Protein 3G9R (pdb70)

Sequence (244 aa):
ELDKWASLWNWFNITNWLWYIKIEELKSKIKRIENEIKRIKKDKWASLWNWFNITNWLWYIKIEELKSKIKRIENEIKRIKKDKWASLWNWFNITNWLWYIKIEELKSKIKRIENEIKRIKKLDKWASLWNWFNITNWLWYIKIEELKSKIKRIENEIKRIKKDKWASLWNWFNITNWLWYIKIEELKSKIKRIENEIKRIKKLDKWASLWNWFNITNWLWYIKIEELKSKIKRIENEIKRIKK

GO terms:
  GO:0005634 nucleus (C, IDA)
  GO:0001228 DNA-binding transcription activator activity, RNA polymerase II-specific (F, IDA)
  GO:0003682 chromatin binding (F, IDA)
  GO:0003700 DNA-binding transcription factor activity (F, IDA)
  GO:0045899 positive regulation of RNA polymerase II transcription preinitiation complex assembly (P, IDA)
  GO:0043565 sequence-specific DNA binding (F, IDA)
  GO:0045899 positive regulation of RNA polymerase II transcription preinitiation complex assembly (P, IGI)
  GO:1903833 positive regulation of cellular response to amino acid starvation (P, IGI)
  GO:0060261 positive regulation of transcription initiation by RNA polymerase II (P, IGI)
  GO:0001228 DNA-binding transcription activator activity, RNA polymerase II-specific (F, IMP)
  GO:0003700 DNA-binding transcription factor activity (F, IMP)
  GO:0045899 positive regulation of RNA polymerase II transcription preinitiation complex assembly (P, IMP)
  GO:0045944 positive regulation of transcription by RNA polymerase II (P, IMP)
  GO:0010688 negative regulation of ribosomal protein gene transcription by RNA polymerase II (P, IMP)
  GO:0043565 sequence-specific DNA binding (F, HDA)
  GO:1903833 positive regulation of cellular response to amino acid starvation (P, IMP)
  GO:1990139 protein localization to nuclear periphery (P, IMP)
  GO:0031669 cellular response to nutrient levels (P, IMP)
  GO:0060261 positive regulation of transcription initiation by RNA polymerase II (P, IMP)
  GO:0000122 negative regulation of transcription by RNA polymerase II (P, IMP)

Radius of gyration: 21.86 Å; Cα contacts (8 Å, |Δi|>4): 51; chains: 6; bounding box: 45×46×61 Å

Solvent-accessible surface area: 17053 Å² total; per-residue (Å²): 126,127,97,62,60,48,65,4,83,83,56,6,58,59,22,37,140,43,40,109,66,65,18,59,81,5,78,65,74,1,131,149,6,34,88,30,25,132,123,90,109,208,151,138,37,42,73,12,11,50,104,0,19,55,14,45,86,95,26,59,72,54,2,38,86,0,60,44,60,2,97,157,8,23,68,33,22,123,135,99,116,226,150,61,20,59,64,4,112,80,130,7,55,89,19,26,151,92,74,99,70,131,2,57,75,7,42,52,50,1,116,149,8,43,82,37,28,142,123,101,121,203,218,94,109,80,27,47,1,92,86,122,2,63,105,21,41,160,108,36,89,84,59,4,57,100,5,91,57,66,2,130,143,9,39,72,36,20,130,128,86,111,226,146,142,63,44,29,1,67,81,29,12,69,52,23,37,154,34,47,100,68,21,2,55,67,5,80,50,59,3,138,146,7,33,74,32,20,132,120,82,114,212,235,71,108,59,10,60,7,25,67,70,20,47,106,24,47,104,88,27,59,79,93,4,46,106,9,58,66,44,2,113,138,6,32,76,29,16,123,128,86,111,216

Structure (mmCIF, N/CA/C/O backbone):
data_3G9R
#
_entry.id   3G9R
#
_cell.length_a   42.527
_cell.length_b   48.157
_cell.length_c   81.782
_cell.angle_alpha   90.00
_cell.angle_beta   95.38
_cell.angle_gamma   90.00
#
_symmetry.space_group_name_H-M   'P 1 21 1'
#
loop_
_entity.id
_entity.type
_entity.pdbx_description
1 polymer 'Fusion complex of HIV-1 Envelope glycoprotein and Saccharomyces cerevisiae General control protein GCN4'
2 non-polymer 'PHOSPHATE ION'
3 non-polymer (4S)-2-METHYL-2,4-PENTANEDIOL
4 water water
#
loop_
_atom_site.group_PDB
_atom_site.id
_atom_site.type_symbol
_atom_site.label_atom_id
_atom_site.label_alt_id
_atom_site.label_comp_id
_atom_site.label_asym_id
_atom_site.label_entity_id
_atom_site.label_seq_id
_atom_site.pdbx_PDB_ins_code
_atom_site.Cartn_x
_atom_site.Cartn_y
_atom_site.Cartn_z
_atom_site.occupancy
_atom_site.B_iso_or_equiv
_atom_site.auth_seq_id
_atom_site.auth_comp_id
_atom_site.auth_asym_id
_atom_site.auth_atom_id
_atom_site.pdbx_PDB_model_num
ATOM 1 N N . GLU A 1 1 ? -0.551 11.779 -16.090 1.00 50.88 1 GLU A N 1
ATOM 2 C CA . GLU A 1 1 ? 0.458 10.752 -15.678 1.00 51.85 1 GLU A CA 1
ATOM 3 C C . GLU A 1 1 ? 1.440 11.245 -14.637 1.00 49.25 1 GLU A C 1
ATOM 4 O O . GLU A 1 1 ? 1.695 10.572 -13.662 1.00 48.81 1 GLU A O 1
ATOM 10 N N . LEU A 1 2 ? 2.043 12.381 -14.892 1.00 48.48 2 LEU A N 1
ATOM 11 C CA . LEU A 1 2 ? 2.972 12.922 -13.938 1.00 49.65 2 LEU A CA 1
ATOM 12 C C . LEU A 1 2 ? 2.195 13.275 -12.667 1.00 49.05 2 LEU A C 1
ATOM 13 O O . LEU A 1 2 ? 2.690 13.171 -11.554 1.00 49.32 2 LEU A O 1
ATOM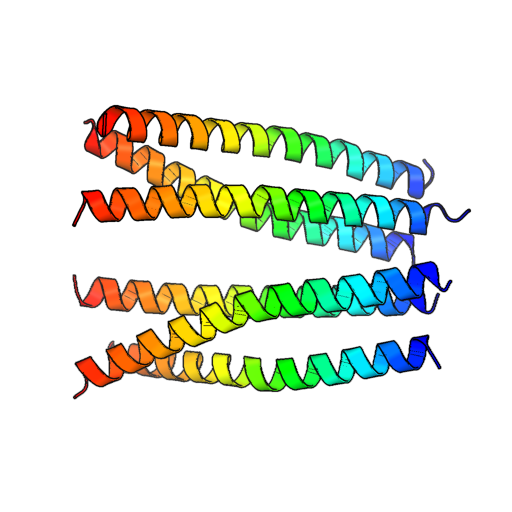 18 N N . ASP A 1 3 ? 1.001 13.806 -12.869 1.00 48.72 3 ASP A N 1
ATOM 19 C CA . ASP A 1 3 ? 0.220 14.265 -11.765 1.00 50.45 3 ASP A CA 1
ATOM 20 C C . ASP A 1 3 ? -0.101 13.064 -10.794 1.00 48.39 3 ASP A C 1
ATOM 21 O O . ASP A 1 3 ? -0.171 13.242 -9.558 1.00 49.04 3 ASP A O 1
ATOM 26 N N . LYS A 1 4 ? -0.281 11.873 -11.369 1.00 45.30 4 LYS A N 1
ATOM 27 C CA . LYS A 1 4 ? -0.545 10.696 -10.601 1.00 46.25 4 LYS A CA 1
ATOM 28 C C . LYS A 1 4 ? 0.716 10.227 -9.882 1.00 43.93 4 LYS A C 1
ATOM 29 O O . LYS A 1 4 ? 0.676 9.653 -8.795 1.00 40.72 4 LYS A O 1
ATOM 35 N N . TRP A 1 5 ? 1.808 10.333 -10.605 1.00 42.75 5 TRP A N 1
ATOM 36 C CA . TRP A 1 5 ? 3.078 10.071 -10.047 1.00 42.46 5 TRP A CA 1
ATOM 37 C C . TRP A 1 5 ? 3.299 10.940 -8.824 1.00 41.85 5 TRP A C 1
ATOM 38 O O . TRP A 1 5 ? 3.749 10.467 -7.798 1.00 42.84 5 TRP A O 1
ATOM 49 N N . ALA A 1 6 ? 3.036 12.235 -8.938 1.00 42.35 6 ALA A N 1
ATOM 50 C CA . ALA A 1 6 ? 3.271 13.165 -7.838 1.00 42.20 6 ALA A CA 1
ATOM 51 C C . ALA A 1 6 ? 2.354 12.838 -6.657 1.00 40.79 6 ALA A C 1
ATOM 52 O O . ALA A 1 6 ? 2.833 12.890 -5.531 1.00 40.47 6 ALA A O 1
ATOM 54 N N . SER A 1 7 ? 1.071 12.494 -6.923 1.00 39.50 7 SER A N 1
ATOM 55 C CA . SER A 1 7 ? 0.130 12.161 -5.877 1.00 39.84 7 SER A CA 1
ATOM 56 C C . SER A 1 7 ? 0.638 10.978 -5.105 1.00 36.85 7 SER A C 1
ATOM 57 O O . SER A 1 7 ? 0.513 10.940 -3.883 1.00 35.65 7 SER A O 1
ATOM 60 N N . LEU A 1 8 ? 1.148 9.980 -5.815 1.00 34.27 8 LEU A N 1
ATOM 61 C CA . LEU A 1 8 ? 1.540 8.767 -5.117 1.00 34.21 8 LEU A CA 1
ATOM 62 C C . LEU A 1 8 ? 2.823 8.993 -4.323 1.00 32.86 8 LEU A C 1
ATOM 63 O O . LEU A 1 8 ? 3.014 8.516 -3.202 1.00 30.99 8 LEU A O 1
ATOM 68 N N . TRP A 1 9 ? 3.695 9.844 -4.875 1.00 34.49 9 TRP A N 1
ATOM 69 C CA . TRP A 1 9 ? 4.947 10.178 -4.184 1.00 36.10 9 TRP A CA 1
ATOM 70 C C . TRP A 1 9 ? 4.573 10.942 -2.923 1.00 37.47 9 TRP A C 1
ATOM 71 O O . TRP A 1 9 ? 5.180 10.726 -1.847 1.00 39.43 9 TRP A O 1
ATOM 82 N N . ASN A 1 10 ? 3.652 11.903 -3.027 1.00 39.89 10 ASN A N 1
ATOM 83 C CA . ASN A 1 10 ? 3.280 12.747 -1.850 1.00 39.78 10 ASN A CA 1
ATOM 84 C C . ASN A 1 10 ? 2.574 11.781 -0.828 1.00 36.77 10 ASN A C 1
ATOM 85 O O . ASN A 1 10 ? 2.744 11.959 0.347 1.00 36.69 10 ASN A O 1
ATOM 90 N N . TRP A 1 11 ? 1.715 10.836 -1.273 1.00 36.36 11 TRP A N 1
ATOM 91 C CA . TRP A 1 11 ? 0.929 10.023 -0.312 1.00 34.31 11 TRP A CA 1
ATOM 92 C C . TRP A 1 11 ? 1.962 9.149 0.439 1.00 35.60 11 TRP A C 1
ATOM 93 O O . TRP A 1 11 ? 1.847 8.879 1.635 1.00 36.02 11 TRP A O 1
ATOM 104 N N . PHE A 1 12 ? 2.940 8.627 -0.289 1.00 34.65 12 PHE A N 1
ATOM 105 C CA . PHE A 1 12 ? 3.977 7.784 0.338 1.00 35.84 12 PHE A CA 1
ATOM 106 C C . PHE A 1 12 ? 4.803 8.596 1.370 1.00 37.78 12 PHE A C 1
ATOM 107 O O . PHE A 1 12 ? 5.018 8.140 2.486 1.00 38.17 12 PHE A O 1
ATOM 115 N N . ASN A 1 13 ? 5.280 9.782 1.060 1.00 39.82 13 ASN A N 1
ATOM 116 C CA . ASN A 1 13 ? 5.952 10.546 2.084 1.00 43.10 13 ASN A CA 1
ATOM 117 C C . ASN A 1 13 ? 5.045 11.023 3.259 1.00 41.60 13 ASN A C 1
ATOM 118 O O . ASN A 1 13 ? 5.480 11.098 4.404 1.00 43.61 13 ASN A O 1
ATOM 123 N N . ILE A 1 14 ? 3.812 11.435 3.000 1.00 39.28 14 ILE A N 1
ATOM 124 C CA . ILE A 1 14 ? 2.905 11.747 4.150 1.00 41.37 14 ILE A CA 1
ATOM 125 C C . ILE A 1 14 ? 2.653 10.450 5.014 1.00 37.81 14 ILE A C 1
ATOM 126 O O . ILE A 1 14 ? 2.720 10.496 6.236 1.00 38.96 14 ILE A O 1
ATOM 131 N N . THR A 1 15 ? 2.342 9.322 4.420 1.00 37.51 15 THR A N 1
ATOM 132 C CA . THR A 1 15 ? 2.005 8.149 5.228 1.00 36.48 15 THR A CA 1
ATOM 133 C C . THR A 1 15 ? 3.263 7.671 5.937 1.00 36.15 15 THR A C 1
ATOM 134 O O . THR A 1 15 ? 3.212 7.243 7.053 1.00 35.68 15 THR A O 1
ATOM 138 N N . ASN A 1 16 ? 4.399 7.695 5.266 1.00 38.93 16 ASN A N 1
ATOM 139 C CA . ASN A 1 16 ? 5.665 7.327 5.874 1.00 40.85 16 ASN A CA 1
ATOM 140 C C . ASN A 1 16 ? 6.033 8.213 7.044 1.00 43.86 16 ASN A C 1
ATOM 141 O O . ASN A 1 16 ? 6.490 7.715 8.059 1.00 44.59 16 ASN A O 1
ATOM 146 N N . TRP A 1 17 ? 5.840 9.523 6.915 1.00 45.44 17 TRP A N 1
ATOM 147 C CA . TRP A 1 17 ?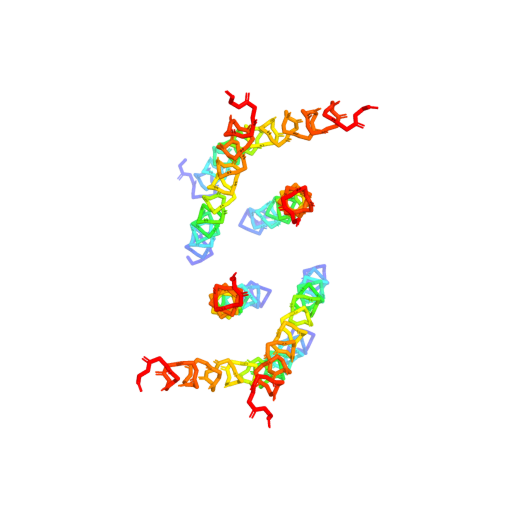 5.903 10.433 8.086 1.00 47.69 17 TRP A CA 1
ATOM 148 C C . TRP A 1 17 ? 4.902 10.106 9.266 1.00 46.28 17 TRP A C 1
ATOM 149 O O . TRP A 1 17 ? 5.306 10.113 10.424 1.00 46.72 17 TRP A O 1
ATOM 160 N N . LEU A 1 18 ? 3.620 9.887 8.973 1.00 43.45 18 LEU A N 1
ATOM 161 C CA . LEU A 1 18 ? 2.644 9.604 9.998 1.00 44.51 18 LEU A CA 1
ATOM 162 C C . LEU A 1 18 ? 3.060 8.347 10.750 1.00 42.29 18 LEU A C 1
ATOM 163 O O . LEU A 1 18 ? 2.853 8.271 11.936 1.00 45.02 18 LEU A O 1
ATOM 168 N N . TRP A 1 19 ? 3.596 7.335 10.062 1.00 39.81 19 TRP A N 1
ATOM 169 C CA . TRP A 1 19 ? 4.046 6.075 10.717 1.00 41.05 19 TRP A CA 1
ATOM 170 C C . TRP A 1 19 ? 5.276 6.306 11.536 1.00 43.00 19 TRP A C 1
ATOM 171 O O . TRP A 1 19 ? 5.488 5.659 12.543 1.00 44.37 19 TRP A O 1
ATOM 182 N N . TYR A 1 20 ? 6.140 7.163 11.040 1.00 45.41 20 TYR A N 1
ATOM 183 C CA . TYR A 1 20 ? 7.328 7.557 11.789 1.00 45.70 20 TYR A CA 1
ATOM 184 C C . TYR A 1 20 ? 6.965 8.105 13.189 1.00 45.73 20 TYR A C 1
ATOM 185 O O . TYR A 1 20 ? 7.454 7.565 14.135 1.00 49.88 20 TYR A O 1
ATOM 194 N N . ILE A 1 21 ? 6.156 9.170 13.303 1.00 46.66 21 ILE A N 1
ATOM 195 C CA . ILE A 1 21 ? 5.594 9.735 14.542 1.00 48.58 21 ILE A CA 1
ATOM 196 C C . ILE A 1 21 ? 5.005 8.607 15.411 1.00 48.50 21 ILE A C 1
ATOM 197 O O . ILE A 1 21 ? 5.394 8.454 16.578 1.00 47.55 21 ILE A O 1
ATOM 202 N N . LYS A 1 22 ? 4.112 7.796 14.838 1.00 46.15 22 LYS A N 1
ATOM 203 C CA . LYS A 1 22 ? 3.561 6.605 15.553 1.00 46.77 22 LYS A CA 1
ATOM 204 C C . LYS A 1 22 ? 4.592 5.643 16.182 1.00 44.12 22 LYS A C 1
ATOM 205 O O . LYS A 1 22 ? 4.471 5.351 17.374 1.00 45.33 22 LYS A O 1
ATOM 211 N N . ILE A 1 23 ? 5.553 5.147 15.417 1.00 42.36 23 ILE A N 1
ATOM 212 C CA . ILE A 1 23 ? 6.562 4.205 15.894 1.00 43.19 23 ILE A CA 1
ATOM 213 C C . ILE A 1 23 ? 7.507 4.828 16.938 1.00 46.46 23 ILE A C 1
ATOM 214 O O . ILE A 1 23 ? 7.973 4.138 17.868 1.00 46.81 23 ILE A O 1
ATOM 219 N N . GLU A 1 24 ? 7.761 6.130 16.809 1.00 47.52 24 GLU A N 1
ATOM 220 C CA . GLU A 1 24 ? 8.643 6.804 17.777 1.00 51.08 24 GLU A CA 1
ATOM 221 C C . GLU A 1 24 ? 7.953 6.771 19.124 1.00 49.60 24 GLU A C 1
ATOM 222 O O . GLU A 1 24 ? 8.587 6.452 20.117 1.00 48.97 24 GLU A O 1
ATOM 228 N N . GLU A 1 25 ? 6.639 7.050 19.144 1.00 49.83 25 GLU A N 1
ATOM 229 C CA . GLU A 1 25 ? 5.861 6.958 20.384 1.00 51.15 25 GLU A CA 1
ATOM 230 C C . GLU A 1 25 ? 5.943 5.547 20.968 1.00 47.90 25 GLU A C 1
ATOM 231 O O . GLU A 1 25 ? 6.187 5.367 22.180 1.00 46.79 25 GLU A O 1
ATOM 237 N N . LEU A 1 26 ? 5.800 4.537 20.129 1.00 44.82 26 LEU A N 1
ATOM 238 C CA . LEU A 1 26 ? 5.900 3.174 20.626 1.00 42.89 26 LEU A CA 1
ATOM 239 C C . LEU A 1 26 ? 7.250 2.707 21.209 1.00 43.56 26 LEU A C 1
ATOM 240 O O . LEU A 1 26 ? 7.245 1.881 22.170 1.00 42.90 26 LEU A O 1
ATOM 245 N N . LYS A 1 27 ? 8.355 3.137 20.577 1.00 44.48 27 LYS A N 1
ATOM 246 C CA . LYS A 1 27 ? 9.681 2.848 20.995 1.00 46.82 27 LYS A CA 1
ATOM 247 C C . LYS A 1 27 ? 9.913 3.491 22.386 1.00 48.40 27 LYS A C 1
ATOM 248 O O . LYS A 1 27 ? 10.549 2.880 23.255 1.00 48.84 27 LYS A O 1
ATOM 254 N N . SER A 1 28 ? 9.430 4.729 22.568 1.00 47.00 28 SER A N 1
ATOM 255 C CA . SER A 1 28 ? 9.372 5.347 23.890 1.00 50.65 28 SER A CA 1
ATOM 256 C C . SER A 1 28 ? 8.648 4.549 24.954 1.00 47.47 28 SER A C 1
ATOM 257 O O . SER A 1 28 ? 9.148 4.384 26.056 1.00 46.71 28 SER A O 1
ATOM 260 N N . LYS A 1 29 ? 7.484 4.024 24.617 1.00 44.46 29 LYS A N 1
ATOM 261 C CA . LYS A 1 29 ? 6.662 3.314 25.587 1.00 43.67 29 LYS A CA 1
ATOM 262 C C . LYS A 1 29 ? 7.391 2.033 25.987 1.00 42.70 29 LYS A C 1
ATOM 263 O O . LYS A 1 29 ? 7.398 1.647 27.146 1.00 42.37 29 LYS A O 1
ATOM 269 N N . ILE A 1 30 ? 8.032 1.398 25.029 1.00 39.05 30 ILE A N 1
ATOM 270 C CA . ILE A 1 30 ? 8.747 0.119 25.303 1.00 41.88 30 ILE A CA 1
ATOM 271 C C . ILE A 1 30 ? 9.899 0.424 26.165 1.00 43.34 30 ILE A C 1
ATOM 272 O O . ILE A 1 30 ? 10.137 -0.273 27.082 1.00 46.65 30 ILE A O 1
ATOM 277 N N . LYS A 1 31 ? 10.640 1.472 25.878 1.00 46.01 31 LYS A N 1
ATOM 278 C CA . LYS A 1 31 ? 11.785 1.808 26.720 1.00 50.06 31 LYS A CA 1
ATOM 279 C C . LYS A 1 31 ? 11.435 2.063 28.159 1.00 50.40 31 LYS A C 1
ATOM 280 O O . LYS A 1 31 ? 12.166 1.599 29.049 1.00 51.87 31 LYS A O 1
ATOM 286 N N . ARG A 1 32 ? 10.358 2.810 28.388 1.00 48.84 32 ARG A N 1
ATOM 287 C CA . ARG A 1 32 ? 9.796 3.055 29.726 1.00 50.81 32 ARG A CA 1
ATOM 288 C C . ARG A 1 32 ? 9.417 1.789 30.493 1.00 46.72 32 ARG A C 1
ATOM 289 O O . ARG A 1 32 ? 9.636 1.678 31.692 1.00 45.92 32 ARG A O 1
ATOM 297 N N . ILE A 1 33 ? 8.752 0.881 29.804 1.00 42.83 33 ILE A N 1
ATOM 298 C CA . ILE A 1 33 ? 8.448 -0.434 30.333 1.00 42.32 33 ILE A CA 1
ATOM 299 C C . ILE A 1 33 ? 9.740 -1.169 30.670 1.00 43.48 33 ILE A C 1
ATOM 300 O O . ILE A 1 33 ? 9.833 -1.657 31.758 1.00 46.36 33 ILE A O 1
ATOM 305 N N . GLU A 1 34 ? 10.745 -1.221 29.784 1.00 44.20 34 GLU A N 1
ATOM 306 C CA . GLU A 1 34 ? 11.955 -2.000 30.079 1.00 46.68 34 GLU A CA 1
ATOM 307 C C . GLU A 1 34 ? 12.710 -1.436 31.273 1.00 49.99 34 GLU A C 1
ATOM 308 O O . GLU A 1 34 ? 13.272 -2.189 32.090 1.00 52.76 34 GLU A O 1
ATOM 314 N N . ASN A 1 35 ? 12.760 -0.113 31.372 1.00 50.60 35 ASN A N 1
ATOM 315 C CA . ASN A 1 35 ? 13.436 0.531 32.452 1.00 53.94 35 ASN A CA 1
ATOM 316 C C . ASN A 1 35 ? 12.739 0.300 33.781 1.00 51.22 35 ASN A C 1
ATOM 317 O O . ASN A 1 35 ? 13.385 0.107 34.809 1.00 52.92 35 ASN A O 1
ATOM 322 N N . GLU A 1 36 ? 11.432 0.380 33.761 1.00 47.36 36 GLU A N 1
ATOM 323 C CA . GLU A 1 36 ? 10.626 0.026 34.931 1.00 49.52 36 GLU A CA 1
ATOM 324 C C . GLU A 1 36 ? 10.813 -1.418 35.380 1.00 49.31 36 GLU A C 1
ATOM 325 O O . GLU A 1 36 ? 11.031 -1.660 36.533 1.00 52.19 36 GLU A O 1
ATOM 331 N N . ILE A 1 37 ? 10.737 -2.379 34.464 1.00 49.54 37 ILE A N 1
ATOM 332 C CA . ILE A 1 37 ? 11.143 -3.745 34.760 1.00 50.06 37 ILE A CA 1
ATOM 333 C C . ILE A 1 37 ? 12.607 -3.884 35.309 1.00 52.63 37 ILE A C 1
ATOM 334 O O . ILE A 1 37 ? 12.790 -4.589 36.265 1.00 52.98 37 ILE A O 1
ATOM 339 N N . LYS A 1 38 ? 13.642 -3.257 34.716 1.00 54.46 38 LYS A N 1
ATOM 340 C CA . LYS A 1 38 ? 14.963 -3.291 35.354 1.00 59.79 38 LYS A CA 1
ATOM 341 C C . LYS A 1 38 ? 14.996 -2.705 36.784 1.00 59.92 38 LYS A C 1
ATOM 342 O O . LYS A 1 38 ? 15.766 -3.161 37.640 1.00 63.33 38 LYS A O 1
ATOM 348 N N . ARG A 1 39 ? 14.172 -1.694 37.035 1.00 57.97 39 ARG A N 1
ATOM 349 C CA . ARG A 1 39 ? 14.162 -1.003 38.301 1.00 58.88 39 ARG A CA 1
ATOM 350 C C . ARG A 1 39 ? 13.605 -1.978 39.362 1.00 58.58 39 ARG A C 1
ATOM 351 O O . ARG A 1 39 ? 14.189 -2.131 40.414 1.00 62.37 39 ARG A O 1
ATOM 359 N N . ILE A 1 40 ? 12.483 -2.628 39.050 1.00 56.07 40 ILE A N 1
ATOM 360 C CA . ILE A 1 40 ? 11.829 -3.558 39.940 1.00 55.66 40 ILE A CA 1
ATOM 361 C C . ILE A 1 40 ? 12.741 -4.744 40.249 1.00 58.97 40 ILE A C 1
ATOM 362 O O . ILE A 1 40 ? 12.824 -5.148 41.393 1.00 60.78 40 ILE A O 1
ATOM 367 N N . LYS A 1 41 ? 13.477 -5.232 39.248 1.00 61.18 41 LYS A N 1
ATOM 368 C CA . LYS A 1 41 ? 14.380 -6.365 39.387 1.00 65.33 41 LYS A CA 1
ATOM 369 C C . LYS A 1 41 ? 15.713 -6.088 40.069 1.00 70.50 41 LYS A C 1
ATOM 370 O O . LYS A 1 41 ? 16.361 -7.033 40.575 1.00 74.60 41 LYS A O 1
ATOM 376 N N . LYS A 1 42 ? 16.152 -4.835 40.087 1.00 71.19 42 LYS A N 1
ATOM 377 C CA . LYS A 1 42 ? 17.460 -4.535 40.673 1.00 77.94 42 LYS A CA 1
ATOM 378 C C . LYS A 1 42 ? 17.575 -4.908 42.167 1.00 79.23 42 LYS A C 1
ATOM 379 O O . LYS A 1 42 ? 18.640 -5.353 42.624 1.00 84.49 42 LYS A O 1
ATOM 386 N N . ASP B 1 3 ? -2.529 2.300 -15.459 1.00 67.58 3 ASP B N 1
ATOM 387 C CA . ASP B 1 3 ? -2.222 0.901 -14.974 1.00 67.43 3 ASP B CA 1
ATOM 388 C C . ASP B 1 3 ? -1.050 0.670 -14.003 1.00 66.02 3 ASP B C 1
ATOM 389 O O . ASP B 1 3 ? -1.251 0.016 -12.982 1.00 63.46 3 ASP B O 1
ATOM 394 N N . LYS B 1 4 ? 0.167 1.123 -14.345 1.00 66.35 4 LYS B N 1
ATOM 395 C CA . LYS B 1 4 ? 1.279 1.148 -13.362 1.00 66.22 4 LYS B CA 1
ATOM 396 C C . LYS B 1 4 ? 0.865 1.892 -12.131 1.00 62.57 4 LYS B C 1
ATOM 397 O O . LYS B 1 4 ? 1.185 1.484 -11.029 1.00 63.43 4 LYS B O 1
ATOM 403 N N . TRP B 1 5 ? 0.166 3.003 -12.319 1.00 59.83 5 TRP B N 1
ATOM 404 C CA . TRP B 1 5 ? -0.309 3.835 -11.206 1.00 58.17 5 TRP B CA 1
ATOM 405 C C . TRP B 1 5 ? -1.227 2.927 -10.334 1.00 51.83 5 TRP B C 1
ATOM 406 O O . TRP B 1 5 ? -1.123 2.857 -9.109 1.00 48.96 5 TRP B O 1
ATOM 417 N N . ALA B 1 6 ? -2.099 2.207 -11.003 1.00 47.76 6 ALA B N 1
ATOM 418 C CA . ALA B 1 6 ? -3.171 1.585 -10.315 1.00 44.04 6 ALA B CA 1
ATOM 419 C C . ALA B 1 6 ? -2.624 0.371 -9.594 1.00 42.49 6 ALA B C 1
ATOM 420 O O . ALA B 1 6 ? -3.025 0.169 -8.464 1.00 41.70 6 ALA B O 1
ATOM 422 N N . SER B 1 7 ? -1.702 -0.403 -10.195 1.00 43.87 7 SER B N 1
ATOM 423 C CA . SER B 1 7 ? -1.043 -1.534 -9.492 1.00 45.52 7 SER B CA 1
ATOM 424 C C . SER B 1 7 ? -0.191 -1.038 -8.315 1.00 42.68 7 SER B C 1
ATOM 425 O O . SER B 1 7 ? -0.148 -1.660 -7.274 1.00 41.39 7 SER B O 1
ATOM 428 N N . LEU B 1 8 ? 0.529 0.066 -8.508 1.00 42.56 8 LEU B N 1
ATOM 429 C CA . LEU B 1 8 ? 1.361 0.581 -7.466 1.00 41.87 8 LEU B CA 1
ATOM 430 C C . LEU B 1 8 ? 0.429 1.127 -6.383 1.00 39.26 8 LEU B C 1
ATOM 431 O O . LEU B 1 8 ? 0.668 0.903 -5.189 1.00 38.17 8 LEU B O 1
ATOM 436 N N . TRP B 1 9 ? -0.637 1.855 -6.740 1.00 38.44 9 TRP B N 1
ATOM 437 C CA . TRP B 1 9 ? -1.591 2.271 -5.663 1.00 36.69 9 TRP B CA 1
ATOM 438 C C . TRP B 1 9 ? -2.154 1.041 -4.902 1.00 36.41 9 TRP B C 1
ATOM 439 O O . TRP B 1 9 ? -2.248 1.048 -3.723 1.00 36.49 9 TRP B O 1
ATOM 450 N N . ASN B 1 10 ? -2.547 -0.024 -5.588 1.00 36.00 10 ASN B N 1
ATOM 451 C CA . ASN B 1 10 ? -3.031 -1.213 -4.870 1.00 36.22 10 ASN B CA 1
ATOM 452 C C . ASN B 1 10 ? -2.016 -1.835 -3.950 1.00 36.39 10 ASN B C 1
ATOM 453 O O . ASN B 1 10 ? -2.320 -2.260 -2.839 1.00 36.24 10 ASN B O 1
ATOM 458 N N . TRP B 1 11 ? -0.805 -1.942 -4.431 1.00 37.72 11 TRP B N 1
ATOM 459 C CA . TRP B 1 11 ? 0.268 -2.459 -3.626 1.00 40.66 11 TRP B CA 1
ATOM 460 C C . TRP B 1 11 ? 0.512 -1.560 -2.383 1.00 38.51 11 TRP B C 1
ATOM 461 O O . TRP B 1 11 ? 0.804 -2.059 -1.283 1.00 36.33 11 TRP B O 1
ATOM 472 N N . PHE B 1 12 ? 0.433 -0.247 -2.597 1.00 34.93 12 PHE B N 1
ATOM 473 C CA . PHE B 1 12 ? 0.623 0.736 -1.487 1.00 36.76 12 PHE B CA 1
ATOM 474 C C . PHE B 1 12 ? -0.465 0.489 -0.409 1.00 34.61 12 PHE B C 1
ATOM 475 O O . PHE B 1 12 ? -0.209 0.553 0.790 1.00 36.75 12 PHE B O 1
ATOM 483 N N . ASN B 1 13 ? -1.690 0.250 -0.818 1.00 32.76 13 ASN B N 1
ATOM 484 C CA . ASN B 1 13 ? -2.808 0.010 0.135 1.00 33.77 13 ASN B CA 1
ATOM 485 C C . ASN B 1 13 ? -2.711 -1.335 0.830 1.00 34.61 13 ASN B C 1
ATOM 486 O O . ASN B 1 13 ? -3.011 -1.479 2.022 1.00 34.63 13 ASN B O 1
ATOM 491 N N . ILE B 1 14 ? -2.323 -2.345 0.073 1.00 35.38 14 ILE B N 1
ATOM 492 C CA . ILE B 1 14 ? -2.030 -3.609 0.663 1.00 34.33 14 ILE B CA 1
ATOM 493 C C . ILE B 1 14 ? -0.971 -3.473 1.812 1.00 36.30 14 ILE B C 1
ATOM 494 O O . ILE B 1 14 ? -1.140 -3.982 2.909 1.00 37.00 14 ILE B O 1
ATOM 499 N N . THR B 1 15 ? 0.158 -2.812 1.518 1.00 38.67 15 THR B N 1
ATOM 500 C CA . THR B 1 15 ? 1.264 -2.586 2.480 1.00 38.37 15 THR B CA 1
ATOM 501 C C . THR B 1 15 ? 0.769 -1.823 3.667 1.00 35.66 15 THR B C 1
ATOM 502 O O . THR B 1 15 ? 1.058 -2.142 4.795 1.00 36.34 15 THR B O 1
ATOM 506 N N . ASN B 1 16 ? 0.017 -0.768 3.449 1.00 34.57 16 ASN B N 1
ATOM 507 C CA . ASN B 1 16 ? -0.418 0.057 4.567 1.00 35.87 16 ASN B CA 1
ATOM 508 C C . ASN B 1 16 ? -1.411 -0.693 5.513 1.00 36.26 16 ASN B C 1
ATOM 509 O O . ASN B 1 16 ? -1.405 -0.493 6.761 1.00 36.30 16 ASN B O 1
ATOM 514 N N . TRP B 1 17 ? -2.271 -1.521 4.906 1.00 35.16 17 TRP B N 1
ATOM 515 C CA . TRP B 1 17 ? -3.198 -2.382 5.632 1.00 37.62 17 TRP B CA 1
ATOM 516 C C . TRP B 1 17 ? -2.426 -3.311 6.524 1.00 37.48 17 TRP B C 1
ATOM 517 O O . TRP B 1 17 ? -2.772 -3.470 7.688 1.00 37.43 17 TRP B O 1
ATOM 528 N N . LEU B 1 18 ? -1.364 -3.884 5.983 1.00 37.35 18 LEU B N 1
ATOM 529 C CA . LEU B 1 18 ? -0.482 -4.817 6.741 1.00 38.86 18 LEU B CA 1
ATOM 530 C C . LEU B 1 18 ? 0.223 -4.063 7.883 1.00 37.37 18 LEU B C 1
ATOM 531 O O . LEU B 1 18 ? 0.296 -4.576 8.959 1.00 36.97 18 LEU B O 1
ATOM 536 N N . TRP B 1 19 ? 0.656 -2.814 7.670 1.00 38.63 19 TRP B N 1
ATOM 537 C CA . TRP B 1 19 ? 1.378 -2.044 8.707 1.00 38.95 19 TRP B CA 1
ATOM 538 C C . TRP B 1 19 ? 0.311 -1.775 9.752 1.00 37.00 19 TRP B C 1
ATOM 539 O O . TRP B 1 19 ? 0.580 -1.759 10.945 1.00 38.13 19 TRP B O 1
ATOM 550 N N . TYR B 1 20 ? -0.868 -1.450 9.293 1.00 34.93 20 TYR B N 1
ATOM 551 C CA . TYR B 1 20 ? -1.915 -0.940 10.206 1.00 35.22 20 TYR B CA 1
ATOM 552 C C . TYR B 1 20 ? -2.206 -2.030 11.208 1.00 35.89 20 TYR B C 1
ATOM 553 O O . TYR B 1 20 ? -2.236 -1.755 12.405 1.00 36.70 20 TYR B O 1
ATOM 562 N N . ILE B 1 21 ? -2.465 -3.248 10.716 1.00 34.16 21 ILE B N 1
ATOM 563 C CA . ILE B 1 21 ? -2.818 -4.343 11.579 1.00 35.76 21 ILE B CA 1
ATOM 564 C C . ILE B 1 21 ? -1.623 -4.709 12.558 1.00 36.98 21 ILE B C 1
ATOM 565 O O . ILE B 1 21 ? -1.800 -4.983 13.721 1.00 36.25 21 ILE B O 1
ATOM 570 N N . LYS B 1 22 ? -0.406 -4.689 12.049 1.00 39.45 22 LYS B N 1
ATOM 571 C CA . LYS B 1 22 ? 0.752 -5.138 12.801 1.00 41.80 22 LYS B CA 1
ATOM 572 C C . LYS B 1 22 ? 0.951 -4.145 13.945 1.00 41.30 22 LYS B C 1
ATOM 573 O O . LYS B 1 22 ? 1.135 -4.522 15.098 1.00 41.08 22 LYS B O 1
ATOM 579 N N . ILE B 1 23 ? 0.869 -2.879 13.628 1.00 40.73 23 ILE B N 1
ATOM 580 C CA . ILE B 1 23 ? 1.031 -1.840 14.616 1.00 42.84 23 ILE B CA 1
ATOM 581 C C . ILE B 1 23 ? -0.123 -1.718 15.611 1.00 42.86 23 ILE B C 1
ATOM 582 O O . ILE B 1 23 ? 0.094 -1.358 16.752 1.00 45.35 23 ILE B O 1
ATOM 587 N N . GLU B 1 24 ? -1.362 -1.937 15.187 1.00 43.41 24 GLU B N 1
ATOM 588 C CA . GLU B 1 24 ? -2.454 -1.880 16.149 1.00 43.37 24 GLU B CA 1
ATOM 589 C C . GLU B 1 24 ? -2.227 -3.012 17.143 1.00 42.85 24 GLU B C 1
ATOM 590 O O . GLU B 1 24 ? -2.536 -2.848 18.293 1.00 42.06 24 GLU B O 1
ATOM 596 N N . GLU B 1 25 ? -1.748 -4.185 16.692 1.00 40.43 25 GLU B N 1
ATOM 597 C CA . GLU B 1 25 ? -1.538 -5.255 17.554 1.00 43.17 25 GLU B CA 1
ATOM 598 C C . GLU B 1 25 ? -0.406 -4.919 18.554 1.00 43.59 25 GLU B C 1
ATOM 599 O O . GLU B 1 25 ? -0.551 -5.214 19.720 1.00 45.94 25 GLU B O 1
ATOM 605 N N . LEU B 1 26 ? 0.737 -4.417 18.088 1.00 43.33 26 LEU B N 1
ATOM 606 C CA . LEU B 1 26 ? 1.825 -3.920 18.944 1.00 45.28 26 LEU B CA 1
ATOM 607 C C . LEU B 1 26 ? 1.340 -2.904 19.982 1.00 43.28 26 LEU B C 1
ATOM 608 O O . LEU B 1 26 ? 1.720 -3.013 21.141 1.00 43.47 26 LEU B O 1
ATOM 613 N N . LYS B 1 27 ? 0.576 -1.904 19.559 1.00 41.53 27 LYS B N 1
ATOM 614 C CA . LYS B 1 27 ? -0.019 -0.946 20.475 1.00 43.97 27 LYS B CA 1
ATOM 615 C C . LYS B 1 27 ? -0.885 -1.621 21.520 1.00 44.73 27 LYS B C 1
ATOM 616 O O . LYS B 1 27 ? -0.978 -1.186 22.691 1.00 45.57 27 LYS B O 1
ATOM 622 N N . SER B 1 28 ? -1.568 -2.677 21.107 1.00 44.15 28 SER B N 1
ATOM 623 C CA . SER B 1 28 ? -2.500 -3.328 21.999 1.00 45.07 28 SER B CA 1
ATOM 624 C C . SER B 1 28 ? -1.703 -4.101 23.080 1.00 44.64 28 SER B C 1
ATOM 625 O O . SER B 1 28 ? -1.960 -4.032 24.262 1.00 43.74 28 SER B O 1
ATOM 628 N N . LYS B 1 29 ? -0.741 -4.857 22.638 1.00 41.40 29 LYS B N 1
ATOM 629 C CA . LYS B 1 29 ? 0.152 -5.537 23.538 1.00 42.67 29 LYS B CA 1
ATOM 630 C C . LYS B 1 29 ? 0.884 -4.538 24.467 1.00 40.52 29 LYS B C 1
ATOM 631 O O . LYS B 1 29 ? 1.074 -4.832 25.635 1.00 43.11 29 LYS B O 1
ATOM 637 N N . ILE B 1 30 ? 1.366 -3.409 23.953 1.00 40.12 30 ILE B N 1
ATOM 638 C CA . ILE B 1 30 ? 2.027 -2.427 24.818 1.00 38.93 30 ILE B CA 1
ATOM 639 C C . ILE B 1 30 ? 1.066 -1.943 25.895 1.00 40.96 30 ILE B C 1
ATOM 640 O O . ILE B 1 30 ? 1.424 -1.845 27.049 1.00 39.15 30 ILE B O 1
ATOM 645 N N . LYS B 1 31 ? -0.177 -1.689 25.515 1.00 42.34 31 LYS B N 1
ATOM 646 C CA . LYS B 1 31 ? -1.190 -1.223 26.452 1.00 43.85 31 LYS B CA 1
ATOM 647 C C . LYS B 1 31 ? -1.518 -2.246 27.534 1.00 44.04 31 LYS B C 1
ATOM 648 O O . LYS B 1 31 ? -1.635 -1.866 28.694 1.00 43.47 31 LYS B O 1
ATOM 654 N N . ARG B 1 32 ? -1.691 -3.525 27.161 1.00 43.57 32 ARG B N 1
ATOM 655 C CA . ARG B 1 32 ? -1.897 -4.536 28.174 1.00 45.99 32 ARG B CA 1
ATOM 656 C C . ARG B 1 32 ? -0.729 -4.623 29.182 1.00 44.95 32 ARG B C 1
ATOM 657 O O . ARG B 1 32 ? -1.010 -4.769 30.346 1.00 45.15 32 ARG B O 1
ATOM 665 N N . ILE B 1 33 ? 0.551 -4.612 28.733 1.00 41.86 33 ILE B N 1
ATOM 666 C CA . ILE B 1 33 ? 1.724 -4.549 29.629 1.00 40.09 33 ILE B CA 1
ATOM 667 C C . ILE B 1 33 ? 1.658 -3.279 30.536 1.00 40.64 33 ILE B C 1
ATOM 668 O O . ILE B 1 33 ? 1.906 -3.318 31.710 1.00 41.84 33 ILE B O 1
ATOM 673 N N . GLU B 1 34 ? 1.274 -2.140 30.018 1.00 41.74 34 GLU B N 1
ATOM 674 C CA . GLU B 1 34 ? 1.298 -0.965 30.875 1.00 42.07 34 GLU B CA 1
ATOM 675 C C . GLU B 1 34 ? 0.231 -1.106 31.940 1.00 43.84 34 GLU B C 1
ATOM 676 O O . GLU B 1 34 ? 0.453 -0.734 33.081 1.00 45.26 34 GLU B O 1
ATOM 682 N N . ASN B 1 35 ? -0.932 -1.641 31.578 1.00 44.12 35 ASN B N 1
ATOM 683 C CA . ASN B 1 35 ? -2.028 -1.840 32.528 1.00 47.92 35 ASN B CA 1
ATOM 684 C C . ASN B 1 35 ? -1.656 -2.863 33.632 1.00 47.52 35 ASN B C 1
ATOM 685 O O . ASN B 1 35 ? -2.039 -2.710 34.762 1.00 48.62 35 ASN B O 1
ATOM 690 N N . GLU B 1 36 ? -0.945 -3.923 33.281 1.00 45.16 36 GLU B N 1
ATOM 691 C CA . GLU 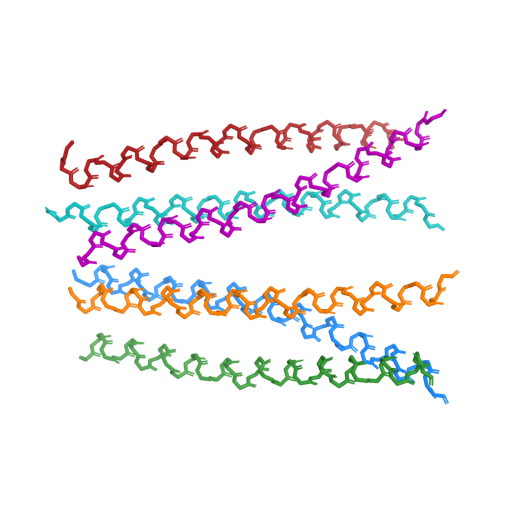B 1 36 ? -0.503 -4.890 34.233 1.00 45.77 36 GLU B CA 1
ATOM 692 C C . GLU B 1 36 ? 0.533 -4.310 35.209 1.00 45.62 36 GLU B C 1
ATOM 693 O O . GLU B 1 36 ? 0.452 -4.560 36.415 1.00 45.50 36 GLU B O 1
ATOM 699 N N . ILE B 1 37 ? 1.496 -3.515 34.721 1.00 43.22 37 ILE B N 1
ATOM 700 C CA . ILE B 1 37 ? 2.432 -2.873 35.615 1.00 43.57 37 ILE B CA 1
ATOM 701 C C . ILE B 1 37 ? 1.675 -1.887 36.528 1.00 46.46 37 ILE B C 1
ATOM 702 O O . ILE B 1 37 ? 1.937 -1.835 37.691 1.00 47.33 37 ILE B O 1
ATOM 707 N N . LYS B 1 38 ? 0.753 -1.096 36.014 1.00 49.06 38 LYS B N 1
ATOM 708 C CA . LYS B 1 38 ? 0.026 -0.158 36.901 1.00 54.57 38 LYS B CA 1
ATOM 709 C C . LYS B 1 38 ? -0.718 -0.912 37.993 1.00 55.35 38 LYS B C 1
ATOM 710 O O . LYS B 1 38 ? -0.784 -0.520 39.154 1.00 57.52 38 LYS B O 1
ATOM 716 N N . ARG B 1 39 ? -1.271 -2.036 37.604 1.00 54.88 39 ARG B N 1
ATOM 717 C CA . ARG B 1 39 ? -2.067 -2.868 38.472 1.00 56.82 39 ARG B CA 1
ATOM 718 C C . ARG B 1 39 ? -1.244 -3.419 39.592 1.00 55.95 39 ARG B C 1
ATOM 719 O O . ARG B 1 39 ? -1.647 -3.384 40.740 1.00 58.15 39 ARG B O 1
ATOM 727 N N . ILE B 1 40 ? -0.094 -3.993 39.241 1.00 54.16 40 ILE B N 1
ATOM 728 C CA . ILE B 1 40 ? 0.971 -4.406 40.180 1.00 53.90 40 ILE B CA 1
ATOM 729 C C . ILE B 1 40 ? 1.332 -3.329 41.203 1.00 55.09 40 ILE B C 1
ATOM 730 O O . ILE B 1 40 ? 1.415 -3.613 42.392 1.00 56.33 40 ILE B O 1
ATOM 735 N N . LYS B 1 41 ? 1.545 -2.094 40.748 1.00 56.09 41 LYS B N 1
ATOM 736 C CA . LYS B 1 41 ? 1.984 -1.036 41.633 1.00 58.46 41 LYS B CA 1
ATOM 737 C C . LYS B 1 41 ? 0.874 -0.366 42.445 1.00 63.47 41 LYS B C 1
ATOM 738 O O . LYS B 1 41 ? 1.166 0.479 43.300 1.00 66.94 41 LYS B O 1
ATOM 744 N N . LYS B 1 42 ? -0.375 -0.752 42.192 1.00 64.88 42 LYS B N 1
ATOM 745 C CA . LYS B 1 42 ? -1.556 -0.178 42.842 1.00 71.43 42 LYS B CA 1
ATOM 746 C C . LYS B 1 42 ? -1.532 -0.454 44.349 1.00 73.62 42 LYS B C 1
ATOM 747 O O . LYS B 1 42 ? -1.903 0.318 45.264 1.00 79.16 42 LYS B O 1
ATOM 754 N N . ASP C 1 3 ? 10.892 3.366 -15.588 1.00 61.77 3 ASP C N 1
ATOM 755 C CA . ASP C 1 3 ? 11.937 4.269 -14.982 1.00 60.88 3 ASP C CA 1
ATOM 756 C C . ASP C 1 3 ? 11.344 5.177 -13.816 1.00 57.48 3 ASP C C 1
ATOM 757 O O . ASP C 1 3 ? 11.706 4.947 -12.700 1.00 57.59 3 ASP C O 1
ATOM 762 N N . LYS C 1 4 ? 10.555 6.213 -14.041 1.00 55.18 4 LYS C N 1
ATOM 763 C CA . LYS C 1 4 ? 9.992 6.996 -12.862 1.00 55.80 4 LYS C CA 1
ATOM 764 C C . LYS C 1 4 ? 9.014 6.200 -11.958 1.00 51.08 4 LYS C C 1
ATOM 765 O O . LYS C 1 4 ? 8.982 6.341 -10.763 1.00 48.35 4 LYS C O 1
ATOM 771 N N . TRP C 1 5 ? 8.216 5.371 -12.586 1.00 48.60 5 TRP C N 1
ATOM 772 C CA . TRP C 1 5 ? 7.453 4.391 -11.887 1.00 48.10 5 TRP C CA 1
ATOM 773 C C . TRP C 1 5 ? 8.321 3.279 -11.272 1.00 47.28 5 TRP C C 1
ATOM 774 O O . TRP C 1 5 ? 8.133 2.875 -10.129 1.00 46.82 5 TRP C O 1
ATOM 785 N N . ALA C 1 6 ? 9.309 2.799 -11.996 1.00 45.27 6 ALA C N 1
ATOM 786 C CA . ALA C 1 6 ? 10.206 1.804 -11.436 1.00 46.11 6 ALA C CA 1
ATOM 787 C C . ALA C 1 6 ? 11.034 2.348 -10.311 1.00 45.56 6 ALA C C 1
ATOM 788 O O . ALA C 1 6 ? 11.348 1.661 -9.379 1.00 45.09 6 ALA C O 1
ATOM 790 N N . SER C 1 7 ? 11.434 3.599 -10.415 1.00 45.01 7 SER C N 1
ATOM 791 C CA . SER C 1 7 ? 12.184 4.197 -9.364 1.00 46.48 7 SER C CA 1
ATOM 792 C C . SER C 1 7 ? 11.319 4.386 -8.067 1.00 43.85 7 SER C C 1
ATOM 793 O O . SER C 1 7 ? 11.830 4.331 -6.970 1.00 45.32 7 SER C O 1
ATOM 796 N N . LEU C 1 8 ? 10.033 4.625 -8.224 1.00 43.96 8 LEU C N 1
ATOM 797 C CA . LEU C 1 8 ? 9.144 4.851 -7.070 1.00 42.51 8 LEU C CA 1
ATOM 798 C C . LEU C 1 8 ? 8.916 3.462 -6.394 1.00 42.22 8 LEU C C 1
ATOM 799 O O . LEU C 1 8 ? 9.001 3.320 -5.179 1.00 42.66 8 LEU C O 1
ATOM 804 N N . TRP C 1 9 ? 8.692 2.439 -7.215 1.00 43.24 9 TRP C N 1
ATOM 805 C CA . TRP C 1 9 ? 8.542 1.064 -6.729 1.00 43.90 9 TRP C CA 1
ATOM 806 C C . TRP C 1 9 ? 9.725 0.628 -5.866 1.00 42.95 9 TRP C C 1
ATOM 807 O O . TRP C 1 9 ? 9.552 0.096 -4.791 1.00 41.56 9 TRP C O 1
ATOM 818 N N . ASN C 1 10 ? 10.902 0.842 -6.403 1.00 43.29 10 ASN C N 1
ATOM 819 C CA . ASN C 1 10 ? 12.150 0.565 -5.663 1.00 45.04 10 ASN C CA 1
ATOM 820 C C . ASN C 1 10 ? 12.267 1.390 -4.365 1.00 43.08 10 ASN C C 1
ATOM 821 O O . ASN C 1 10 ? 12.655 0.841 -3.357 1.00 44.42 10 ASN C O 1
ATOM 826 N N . TRP C 1 11 ? 11.983 2.692 -4.404 1.00 41.80 11 TRP C N 1
ATOM 827 C CA . TRP C 1 11 ? 12.150 3.535 -3.241 1.00 42.91 11 TRP C CA 1
ATOM 828 C C . TRP C 1 11 ? 11.173 3.034 -2.156 1.00 42.75 11 TRP C C 1
ATOM 829 O O . TRP C 1 11 ? 11.453 3.060 -0.975 1.00 43.00 11 TRP C O 1
ATOM 840 N N . PHE C 1 12 ? 10.003 2.620 -2.587 1.00 41.26 12 PHE C N 1
ATOM 841 C CA . PHE C 1 12 ? 8.972 2.132 -1.682 1.00 42.33 12 PHE C CA 1
ATOM 842 C C . PHE C 1 12 ? 9.342 0.781 -1.067 1.00 41.17 12 PHE C C 1
ATOM 843 O O . PHE C 1 12 ? 9.109 0.568 0.096 1.00 43.33 12 PHE C O 1
ATOM 851 N N . ASN C 1 13 ? 9.840 -0.157 -1.882 1.00 42.17 13 ASN C N 1
ATOM 852 C CA . ASN C 1 13 ? 10.331 -1.432 -1.390 1.00 42.09 13 ASN C CA 1
ATOM 853 C C . ASN C 1 13 ? 11.549 -1.283 -0.433 1.00 40.01 13 ASN C C 1
ATOM 854 O O . ASN C 1 13 ? 11.598 -1.875 0.590 1.00 42.01 13 ASN C O 1
ATOM 859 N N . ILE C 1 14 ? 12.507 -0.452 -0.764 1.00 40.83 14 ILE C N 1
ATOM 860 C CA . ILE C 1 14 ? 13.654 -0.214 0.134 1.00 40.85 14 ILE C CA 1
ATOM 861 C C . ILE C 1 14 ? 13.137 0.383 1.483 1.00 41.17 14 ILE C C 1
ATOM 862 O O . ILE C 1 14 ? 13.511 -0.023 2.593 1.00 41.57 14 ILE C O 1
ATOM 867 N N . THR C 1 15 ? 12.229 1.369 1.396 1.00 39.18 15 THR C N 1
ATOM 868 C CA . THR C 1 15 ? 11.756 1.958 2.644 1.00 41.15 15 THR C CA 1
ATOM 869 C C . THR C 1 15 ? 10.982 0.921 3.441 1.00 41.46 15 THR C C 1
ATOM 870 O O . THR C 1 15 ? 11.151 0.818 4.663 1.00 44.08 15 THR C O 1
ATOM 874 N N . ASN C 1 16 ? 10.081 0.197 2.789 1.00 41.01 16 ASN C N 1
ATOM 875 C CA . ASN C 1 16 ? 9.375 -0.856 3.468 1.00 44.01 16 ASN C CA 1
ATOM 876 C C . ASN C 1 16 ? 10.199 -1.973 4.117 1.00 45.04 16 ASN C C 1
ATOM 877 O O . ASN C 1 16 ? 9.872 -2.392 5.201 1.00 46.40 16 ASN C O 1
ATOM 882 N N . TRP C 1 17 ? 11.268 -2.408 3.482 1.00 46.05 17 TRP C N 1
ATOM 883 C CA . TRP C 1 17 ? 12.147 -3.371 4.080 1.00 48.74 17 TRP C CA 1
ATOM 884 C C . TRP C 1 17 ? 12.801 -2.815 5.378 1.00 48.10 17 TRP C C 1
ATOM 885 O O . TRP C 1 17 ? 12.785 -3.464 6.409 1.00 47.56 17 TRP C O 1
ATOM 896 N N . LEU C 1 18 ? 13.350 -1.608 5.310 1.00 48.70 18 LEU C N 1
ATOM 897 C CA . LEU C 1 18 ? 14.092 -1.042 6.409 1.00 52.29 18 LEU C CA 1
ATOM 898 C C . LEU C 1 18 ? 13.143 -0.831 7.588 1.00 52.17 18 LEU C C 1
ATOM 899 O O . LEU C 1 18 ? 13.481 -1.068 8.756 1.00 53.28 18 LEU C O 1
ATOM 904 N N . TRP C 1 19 ? 11.949 -0.400 7.294 1.00 52.01 19 TRP C N 1
ATOM 905 C CA . TRP C 1 19 ? 10.930 -0.241 8.335 1.00 52.65 19 TRP C CA 1
ATOM 906 C C . TRP C 1 19 ? 10.614 -1.656 8.910 1.00 52.55 19 TRP C C 1
ATOM 907 O O . TRP C 1 19 ? 10.515 -1.808 10.139 1.00 54.00 19 TRP C O 1
ATOM 918 N N . TYR C 1 20 ? 10.396 -2.649 8.036 1.00 48.42 20 TYR C N 1
ATOM 919 C CA . TYR C 1 20 ? 10.158 -4.055 8.468 1.00 48.29 20 TYR C CA 1
ATOM 920 C C . TYR C 1 20 ? 11.201 -4.563 9.548 1.00 48.25 20 TYR C C 1
ATOM 921 O O . TYR C 1 20 ? 10.826 -5.084 10.591 1.00 47.50 20 TYR C O 1
ATOM 930 N N . ILE C 1 21 ? 12.492 -4.352 9.282 1.00 49.00 21 ILE C N 1
ATOM 931 C CA . ILE C 1 21 ? 13.557 -4.787 10.160 1.00 52.96 21 ILE C CA 1
ATOM 932 C C . ILE C 1 21 ? 13.366 -4.134 11.500 1.00 53.99 21 ILE C C 1
ATOM 933 O O . ILE C 1 21 ? 13.391 -4.805 12.559 1.00 55.24 21 ILE C O 1
ATOM 938 N N . LYS C 1 22 ? 13.046 -2.835 11.474 1.00 54.58 22 LYS C N 1
ATOM 939 C CA . LYS C 1 22 ? 12.988 -2.040 12.695 1.00 54.79 22 LYS C CA 1
ATOM 940 C C . LYS C 1 22 ? 11.760 -2.385 13.553 1.00 54.30 22 LYS C C 1
ATOM 941 O O . LYS C 1 22 ? 11.881 -2.567 14.762 1.00 55.08 22 LYS C O 1
ATOM 947 N N . ILE C 1 23 ? 10.598 -2.510 12.927 1.00 51.02 23 ILE C N 1
ATOM 948 C CA . ILE C 1 23 ? 9.427 -2.988 13.609 1.00 50.40 23 ILE C CA 1
ATOM 949 C C . ILE C 1 23 ? 9.544 -4.416 14.174 1.00 50.64 23 ILE C C 1
ATOM 950 O O . ILE C 1 23 ? 8.913 -4.697 15.186 1.00 49.79 23 ILE C O 1
ATOM 955 N N . GLU C 1 24 ? 10.293 -5.331 13.523 1.00 51.03 24 GLU C N 1
ATOM 956 C CA . GLU C 1 24 ? 10.399 -6.697 14.070 1.00 52.59 24 GLU C CA 1
ATOM 957 C C . GLU C 1 24 ? 11.229 -6.689 15.366 1.00 52.04 24 GLU C C 1
ATOM 958 O O . GLU C 1 24 ? 11.090 -7.534 16.246 1.00 53.25 24 GLU C O 1
ATOM 964 N N . GLU C 1 25 ? 12.131 -5.737 15.430 1.00 51.11 25 GLU C N 1
ATOM 965 C CA . GLU C 1 25 ? 12.949 -5.523 16.557 1.00 53.87 25 GLU C CA 1
ATOM 966 C C . GLU C 1 25 ? 12.096 -4.977 17.747 1.00 50.44 25 GLU C C 1
ATOM 967 O O . GLU C 1 25 ? 12.317 -5.374 18.935 1.00 49.47 25 GLU C O 1
ATOM 973 N N . LEU C 1 26 ? 11.098 -4.107 17.488 1.00 48.05 26 LEU C N 1
ATOM 974 C CA . LEU C 1 26 ? 10.206 -3.682 18.557 1.00 45.95 26 LEU C CA 1
ATOM 975 C C . LEU C 1 26 ? 9.362 -4.816 19.061 1.00 46.39 26 LEU C C 1
ATOM 976 O O . LEU C 1 26 ? 9.116 -4.938 20.264 1.00 46.66 26 LEU C O 1
ATOM 981 N N . LYS C 1 27 ? 8.850 -5.610 18.111 1.00 46.63 27 LYS C N 1
ATOM 982 C CA . LYS C 1 27 ? 7.973 -6.722 18.347 1.00 48.33 27 LYS C CA 1
ATOM 983 C C . LYS C 1 27 ? 8.691 -7.812 19.177 1.00 48.50 27 LYS C C 1
ATOM 984 O O . LYS C 1 27 ? 8.062 -8.457 20.035 1.00 49.47 27 LYS C O 1
ATOM 990 N N . SER C 1 28 ? 9.958 -8.105 18.866 1.00 48.44 28 SER C N 1
ATOM 991 C CA . SER C 1 28 ? 10.746 -8.936 19.756 1.00 47.90 28 SER C CA 1
ATOM 992 C C . SER C 1 28 ? 10.934 -8.376 21.157 1.00 45.99 28 SER C C 1
ATOM 993 O O . SER C 1 28 ? 10.970 -9.152 22.115 1.00 49.47 28 SER C O 1
ATOM 996 N N . LYS C 1 29 ? 11.179 -7.079 21.308 1.00 45.18 29 LYS C N 1
ATOM 997 C CA . LYS C 1 29 ? 11.342 -6.539 22.644 1.00 45.20 29 LYS C CA 1
ATOM 998 C C . LYS C 1 29 ? 10.047 -6.789 23.392 1.00 43.85 29 LYS C C 1
ATOM 999 O O . LYS C 1 29 ? 10.037 -7.015 24.570 1.00 42.64 29 LYS C O 1
ATOM 1005 N N . ILE C 1 30 ? 8.917 -6.703 22.691 1.00 43.55 30 ILE C N 1
ATOM 1006 C CA . ILE C 1 30 ? 7.613 -6.859 23.354 1.00 43.39 30 ILE C CA 1
ATOM 1007 C C . ILE C 1 30 ? 7.389 -8.297 23.738 1.00 45.22 30 ILE C C 1
ATOM 1008 O O . ILE C 1 30 ? 6.803 -8.628 24.770 1.00 47.44 30 ILE C O 1
ATOM 1013 N N . LYS C 1 31 ? 7.921 -9.170 22.915 1.00 47.19 31 LYS C N 1
ATOM 1014 C CA . LYS C 1 31 ? 7.678 -10.584 23.060 1.00 49.19 31 LYS C CA 1
ATOM 1015 C C . LYS C 1 31 ? 8.454 -11.041 24.304 1.00 49.89 31 LYS C C 1
ATOM 1016 O O . LYS C 1 31 ? 8.000 -11.844 25.095 1.00 51.11 31 LYS C O 1
ATOM 1022 N N . ARG C 1 32 ? 9.654 -10.537 24.445 1.00 49.26 32 ARG C N 1
ATOM 1023 C CA . ARG C 1 32 ? 10.514 -10.836 25.576 1.00 50.79 32 ARG C CA 1
ATOM 1024 C C . ARG C 1 32 ? 9.925 -10.308 26.898 1.00 49.73 32 ARG C C 1
ATOM 1025 O O . ARG C 1 32 ? 9.955 -10.997 27.925 1.00 51.18 32 ARG C O 1
ATOM 1033 N N . ILE C 1 33 ? 9.328 -9.132 26.863 1.00 47.82 33 ILE C N 1
ATOM 1034 C CA . ILE C 1 33 ? 8.728 -8.574 28.072 1.00 48.58 33 ILE C CA 1
ATOM 1035 C C . ILE C 1 33 ? 7.518 -9.463 28.475 1.00 50.26 33 ILE C C 1
ATOM 1036 O O . ILE C 1 33 ? 7.379 -9.834 29.657 1.00 51.87 33 ILE C O 1
ATOM 1041 N N . GLU C 1 34 ? 6.633 -9.739 27.494 1.00 51.56 34 GLU C N 1
ATOM 1042 C CA . GLU C 1 34 ? 5.525 -10.688 27.679 1.00 54.55 34 GLU C CA 1
ATOM 1043 C C . GLU C 1 34 ? 6.028 -12.010 28.266 1.00 56.24 34 GLU C C 1
ATOM 1044 O O . GLU C 1 34 ? 5.525 -12.476 29.310 1.00 57.25 34 GLU C O 1
ATOM 1050 N N . ASN C 1 35 ? 7.039 -12.618 27.635 1.00 56.98 35 ASN C N 1
ATOM 1051 C CA . ASN C 1 35 ? 7.575 -13.878 28.160 1.00 59.84 35 ASN C CA 1
ATOM 1052 C C . ASN C 1 35 ? 7.993 -13.716 29.624 1.00 58.63 35 ASN C C 1
ATOM 1053 O O . ASN C 1 35 ? 7.741 -14.570 30.444 1.00 59.72 35 ASN C O 1
ATOM 1058 N N . GLU C 1 36 ? 8.655 -12.616 29.945 1.00 57.43 36 GLU C N 1
ATOM 1059 C CA . GLU C 1 36 ? 9.071 -12.349 31.307 1.00 58.47 36 GLU C CA 1
ATOM 1060 C C . GLU C 1 36 ? 7.946 -12.105 32.355 1.00 59.66 36 GLU C C 1
ATOM 1061 O O . GLU C 1 36 ? 7.972 -12.656 33.466 1.00 60.55 36 GLU C O 1
ATOM 1067 N N . ILE C 1 37 ? 6.976 -11.269 32.016 1.00 60.46 37 ILE C N 1
ATOM 1068 C CA . ILE C 1 37 ? 5.768 -11.144 32.856 1.00 62.05 37 ILE C CA 1
ATOM 1069 C C . ILE C 1 37 ? 5.095 -12.520 33.102 1.00 65.50 37 ILE C C 1
ATOM 1070 O O . ILE C 1 37 ? 4.797 -12.857 34.242 1.00 67.48 37 ILE C O 1
ATOM 1075 N N . LYS C 1 38 ? 4.843 -13.293 32.047 1.00 67.27 38 LYS C N 1
ATOM 1076 C CA . LYS C 1 38 ? 4.353 -14.677 32.175 1.00 71.41 38 LYS C CA 1
ATOM 1077 C C . LYS C 1 38 ? 5.184 -15.539 33.151 1.00 72.97 38 LYS C C 1
ATOM 1078 O O . LYS C 1 38 ? 4.651 -16.440 33.839 1.00 76.68 38 LYS C O 1
ATOM 1084 N N . ARG C 1 39 ? 6.494 -15.299 33.216 1.00 70.58 39 ARG C N 1
ATOM 1085 C CA . ARG C 1 39 ? 7.326 -16.127 34.064 1.00 70.70 39 ARG C CA 1
ATOM 1086 C C . ARG C 1 39 ? 7.146 -15.684 35.517 1.00 70.40 39 ARG C C 1
ATOM 1087 O O . ARG C 1 39 ? 7.205 -16.514 36.456 1.00 73.08 39 ARG C O 1
ATOM 1095 N N . ILE C 1 40 ? 6.932 -14.387 35.701 1.00 67.72 40 ILE C N 1
ATOM 1096 C CA . ILE C 1 40 ? 6.860 -13.788 37.036 1.00 67.71 40 ILE C CA 1
ATOM 1097 C C . ILE C 1 40 ? 5.554 -14.219 37.716 1.00 71.12 40 ILE C C 1
ATOM 1098 O O . ILE C 1 40 ? 5.519 -14.433 38.935 1.00 72.65 40 ILE C O 1
ATOM 1103 N N . LYS C 1 41 ? 4.527 -14.398 36.880 1.00 73.27 41 LYS C N 1
ATOM 1104 C CA . LYS C 1 41 ? 3.146 -14.751 37.236 1.00 77.61 41 LYS C CA 1
ATOM 1105 C C . LYS C 1 41 ? 2.965 -16.261 37.157 1.00 82.09 41 LYS C C 1
ATOM 1106 O O . LYS C 1 41 ? 1.989 -16.786 36.589 1.00 86.07 41 LYS C O 1
ATOM 1112 N N . LYS C 1 42 ? 3.931 -16.954 37.728 1.00 82.43 42 LYS C N 1
ATOM 1113 C CA . LYS C 1 42 ? 4.006 -18.394 37.607 1.00 87.25 42 LYS C CA 1
ATOM 1114 C C . LYS C 1 42 ? 4.810 -18.820 38.807 1.00 87.43 42 LYS C C 1
ATOM 1115 O O . LYS C 1 42 ? 6.030 -18.994 38.746 1.00 87.25 42 LYS C O 1
ATOM 1122 N N . LEU D 1 2 ? -27.686 1.386 -11.650 1.00 67.62 2 LEU D N 1
ATOM 1123 C CA . LEU D 1 2 ? -27.360 0.054 -12.334 1.00 66.24 2 LEU D CA 1
ATOM 1124 C C . LEU D 1 2 ? -25.912 -0.130 -12.867 1.00 62.66 2 LEU D C 1
ATOM 1125 O O . LEU D 1 2 ? -25.413 -1.245 -12.828 1.00 62.79 2 LEU D O 1
ATOM 1130 N N . ASP D 1 3 ? -25.240 0.910 -13.373 1.00 61.85 3 ASP D N 1
ATOM 1131 C CA . ASP D 1 3 ? -23.782 0.761 -13.678 1.00 61.03 3 ASP D CA 1
ATOM 1132 C C . ASP D 1 3 ? -23.010 0.617 -12.389 1.00 58.93 3 ASP D C 1
ATOM 1133 O O . ASP D 1 3 ? -23.378 1.252 -11.405 1.00 56.83 3 ASP D O 1
ATOM 1138 N N . LYS D 1 4 ? -21.908 -0.150 -12.421 1.00 58.70 4 LYS D N 1
ATOM 1139 C CA . LYS D 1 4 ? -21.111 -0.451 -11.267 1.00 58.31 4 LYS D CA 1
ATOM 1140 C C . LYS D 1 4 ? -20.579 0.858 -10.646 1.00 58.64 4 LYS D C 1
ATOM 1141 O O . LYS D 1 4 ? -20.547 0.969 -9.392 1.00 58.01 4 LYS D O 1
ATOM 1147 N N . TRP D 1 5 ? -20.135 1.852 -11.448 1.00 59.03 5 TRP D N 1
ATOM 1148 C CA . TRP D 1 5 ? -19.621 3.110 -10.854 1.00 59.84 5 TRP D CA 1
ATOM 1149 C C . TRP D 1 5 ? -20.742 3.795 -10.034 1.00 56.25 5 TRP D C 1
ATOM 1150 O O . TRP D 1 5 ? -20.472 4.377 -8.986 1.00 53.31 5 TRP D O 1
ATOM 1161 N N . ALA D 1 6 ? -21.971 3.754 -10.579 1.00 54.14 6 ALA D N 1
ATOM 1162 C CA . ALA D 1 6 ? -23.139 4.408 -10.014 1.00 53.69 6 ALA D CA 1
ATOM 1163 C C . ALA D 1 6 ? -23.575 3.736 -8.708 1.00 50.36 6 ALA D C 1
ATOM 1164 O O . ALA D 1 6 ? -23.884 4.424 -7.770 1.00 50.99 6 ALA D O 1
ATOM 1166 N N . SER D 1 7 ? -23.647 2.409 -8.655 1.00 48.94 7 SER D N 1
ATOM 1167 C CA . SER D 1 7 ? -23.967 1.729 -7.405 1.00 48.19 7 SER D CA 1
ATOM 1168 C C . SER D 1 7 ? -22.896 1.948 -6.267 1.00 47.98 7 SER D C 1
ATOM 1169 O O . SER D 1 7 ? -23.256 2.097 -5.094 1.00 46.28 7 SER D O 1
ATOM 1172 N N . LEU D 1 8 ? -21.618 1.909 -6.614 1.00 45.57 8 LEU D N 1
ATOM 1173 C CA . LEU D 1 8 ? -20.567 2.250 -5.678 1.00 47.81 8 LEU D CA 1
ATOM 1174 C C . LEU D 1 8 ? -20.661 3.708 -5.179 1.00 47.62 8 LEU D C 1
ATOM 1175 O O . LEU D 1 8 ? -20.401 4.046 -3.971 1.00 46.58 8 LEU D O 1
ATOM 1180 N N . TRP D 1 9 ? -21.059 4.586 -6.080 1.00 48.32 9 TRP D N 1
ATOM 1181 C CA . TRP D 1 9 ? -21.225 5.957 -5.690 1.00 49.97 9 TRP D CA 1
ATOM 1182 C C . TRP D 1 9 ? -22.371 6.041 -4.707 1.00 47.86 9 TRP D C 1
ATOM 1183 O O . TRP D 1 9 ? -22.342 6.850 -3.788 1.00 47.78 9 TRP D O 1
ATOM 1194 N N . ASN D 1 10 ? -23.405 5.239 -4.911 1.00 45.90 10 ASN D N 1
ATOM 1195 C CA . ASN D 1 10 ? -24.535 5.275 -3.973 1.00 46.04 10 ASN D CA 1
ATOM 1196 C C . ASN D 1 10 ? -24.076 4.763 -2.610 1.00 40.84 10 ASN D C 1
ATOM 1197 O O . ASN D 1 10 ? -24.465 5.304 -1.598 1.00 40.63 10 ASN D O 1
ATOM 1202 N N . TRP D 1 11 ? -23.295 3.681 -2.586 1.00 39.21 11 TRP D N 1
ATOM 1203 C CA . TRP D 1 11 ? -22.866 3.139 -1.345 1.00 38.46 11 TRP D CA 1
ATOM 1204 C C . TRP D 1 11 ? -21.969 4.166 -0.578 1.00 38.65 11 TRP D C 1
ATOM 1205 O O . TRP D 1 11 ? -22.114 4.368 0.646 1.00 36.84 11 TRP D O 1
ATOM 1216 N N . PHE D 1 12 ? -21.052 4.813 -1.296 1.00 41.44 12 PHE D N 1
ATOM 1217 C CA . PHE D 1 12 ? -20.137 5.801 -0.723 1.00 43.09 12 PHE D CA 1
ATOM 1218 C C . PHE D 1 12 ? -20.950 6.862 -0.083 1.00 43.09 12 PHE D C 1
ATOM 1219 O O . PHE D 1 12 ? -20.742 7.214 1.030 1.00 44.13 12 PHE D O 1
ATOM 1227 N N . ASN D 1 13 ? -21.926 7.347 -0.783 1.00 44.32 13 ASN D N 1
ATOM 1228 C CA . ASN D 1 13 ? -22.658 8.489 -0.262 1.00 47.34 13 ASN D CA 1
ATOM 1229 C C . ASN D 1 13 ? -23.601 8.167 0.878 1.00 46.02 13 ASN D C 1
ATOM 1230 O O . ASN D 1 13 ? -23.728 8.962 1.794 1.00 46.27 13 ASN D O 1
ATOM 1235 N N . ILE D 1 14 ? -24.267 7.017 0.833 1.00 44.79 14 ILE D N 1
ATOM 1236 C CA . ILE D 1 14 ? -25.168 6.603 1.933 1.00 45.09 14 ILE D CA 1
ATOM 1237 C C . ILE D 1 14 ? -24.269 6.379 3.168 1.00 42.70 14 ILE D C 1
ATOM 1238 O O . ILE D 1 14 ? -24.582 6.817 4.260 1.00 41.52 14 ILE D O 1
ATOM 1243 N N . THR D 1 15 ? -23.141 5.716 2.986 1.00 41.66 15 THR D N 1
ATOM 1244 C CA . THR D 1 15 ? -22.318 5.406 4.156 1.00 42.21 15 THR D CA 1
ATOM 1245 C C . THR D 1 15 ? -21.583 6.598 4.732 1.00 41.77 15 THR D C 1
ATOM 1246 O O . THR D 1 15 ? -21.472 6.705 5.949 1.00 42.98 15 THR D O 1
ATOM 1250 N N . ASN D 1 16 ? -21.184 7.557 3.887 1.00 43.25 16 ASN D N 1
ATOM 1251 C CA . ASN D 1 16 ? -20.627 8.822 4.379 1.00 43.25 16 ASN D CA 1
ATOM 1252 C C . ASN D 1 16 ? -21.587 9.594 5.264 1.00 44.53 16 ASN D C 1
ATOM 1253 O O . ASN D 1 16 ? -21.176 10.206 6.236 1.00 44.91 16 ASN D O 1
ATOM 1258 N N . TRP D 1 17 ? -22.859 9.595 4.911 1.00 44.33 17 TRP D N 1
ATOM 1259 C CA . TRP D 1 17 ? -23.858 10.216 5.691 1.00 48.97 17 TRP D CA 1
ATOM 1260 C C . TRP D 1 17 ? -24.090 9.529 7.035 1.00 46.17 17 TRP D C 1
ATOM 1261 O O . TRP D 1 17 ? -24.292 10.178 8.065 1.00 47.55 17 TRP D O 1
ATOM 1272 N N . LEU D 1 18 ? -24.113 8.214 7.027 1.00 43.15 18 LEU D N 1
ATOM 1273 C CA . LEU D 1 18 ? -24.269 7.497 8.262 1.00 45.15 18 LEU D CA 1
ATOM 1274 C C . LEU D 1 18 ? -23.064 7.795 9.170 1.00 41.63 18 LEU D C 1
ATOM 1275 O O . LEU D 1 18 ? -23.222 7.953 10.409 1.00 41.33 18 LEU D O 1
ATOM 1280 N N . TRP D 1 19 ? -21.877 7.936 8.580 1.00 40.91 19 TRP D N 1
ATOM 1281 C CA . TRP D 1 19 ? -20.682 8.232 9.380 1.00 40.85 19 TRP D CA 1
ATOM 1282 C C . TRP D 1 19 ? -20.828 9.628 9.918 1.00 40.78 19 TRP D C 1
ATOM 1283 O O . TRP D 1 19 ? -20.520 9.898 11.062 1.00 40.78 19 TRP D O 1
ATOM 1294 N N . TYR D 1 20 ? -21.213 10.527 9.058 1.00 42.84 20 TYR D N 1
ATOM 1295 C CA . TYR D 1 20 ? -21.365 11.897 9.440 1.00 46.45 20 TYR D CA 1
ATOM 1296 C C . TYR D 1 20 ? -22.258 11.962 10.665 1.00 47.50 20 TYR D C 1
ATOM 1297 O O . TYR D 1 20 ? -21.803 12.489 11.721 1.00 47.65 20 TYR D O 1
ATOM 1306 N N . ILE D 1 21 ? -23.463 11.357 10.564 1.00 46.69 21 ILE D N 1
ATOM 1307 C CA . ILE D 1 21 ? -24.413 11.321 11.662 1.00 50.21 21 ILE D CA 1
ATOM 1308 C C . ILE D 1 21 ? -23.824 10.730 12.969 1.00 48.06 21 ILE D C 1
ATOM 1309 O O . ILE D 1 21 ? -24.006 11.289 14.053 1.00 49.13 21 ILE D O 1
ATOM 1314 N N . LYS D 1 22 ? -23.136 9.610 12.863 1.00 45.25 22 LYS D N 1
ATOM 1315 C CA . LYS D 1 22 ? -22.562 8.896 14.024 1.00 45.76 22 LYS D CA 1
ATOM 1316 C C . LYS D 1 22 ? -21.500 9.707 14.678 1.00 43.79 22 LYS D C 1
ATOM 1317 O O . LYS D 1 22 ? -21.381 9.723 15.926 1.00 45.32 22 LYS D O 1
ATOM 1323 N N . ILE D 1 23 ? -20.710 10.386 13.881 1.00 42.86 23 ILE D N 1
ATOM 1324 C CA . ILE D 1 23 ? -19.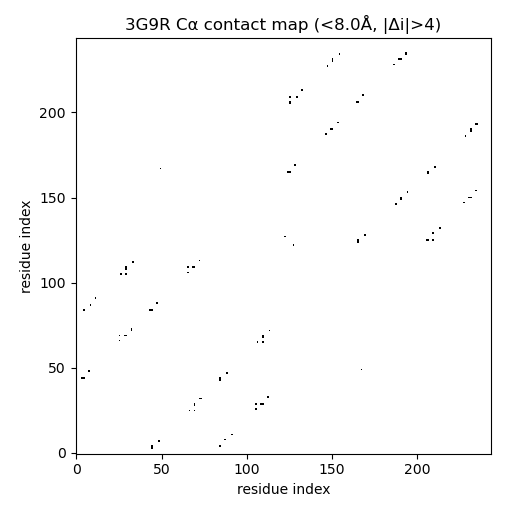580 11.165 14.447 1.00 42.99 23 ILE D CA 1
ATOM 1325 C C . ILE D 1 23 ? -20.117 12.479 15.095 1.00 43.87 23 ILE D C 1
ATOM 1326 O O . ILE D 1 23 ? -19.574 12.980 16.067 1.00 44.15 23 ILE D O 1
ATOM 1331 N N . GLU D 1 24 ? -21.214 13.018 14.600 1.00 45.49 24 GLU D N 1
ATOM 1332 C CA . GLU D 1 24 ? -21.775 14.248 15.195 1.00 49.46 24 GLU D CA 1
ATOM 1333 C C . GLU D 1 24 ? -22.295 13.931 16.582 1.00 48.62 24 GLU D C 1
ATOM 1334 O O . GLU D 1 24 ? -22.151 14.711 17.538 1.00 49.67 24 GLU D O 1
ATOM 1340 N N . GLU D 1 25 ? -22.815 12.733 16.710 1.00 47.74 25 GLU D N 1
ATOM 1341 C CA . GLU D 1 25 ? -23.353 12.256 17.977 1.00 51.53 25 GLU D CA 1
ATOM 1342 C C . GLU D 1 25 ? -22.249 12.113 19.041 1.00 48.35 25 GLU D C 1
ATOM 1343 O O . GLU D 1 25 ? -22.424 12.417 20.225 1.00 49.15 25 GLU D O 1
ATOM 1349 N N . LEU D 1 26 ? -21.128 11.592 18.602 1.00 45.15 26 LEU D N 1
ATOM 1350 C CA . LEU D 1 26 ? -19.932 11.450 19.423 1.00 44.66 26 LEU D CA 1
ATOM 1351 C C . LEU D 1 26 ? -19.333 12.865 19.792 1.00 43.84 26 LEU D C 1
ATOM 1352 O O . LEU D 1 26 ? -18.986 13.096 20.946 1.00 42.38 26 LEU D O 1
ATOM 1357 N N . LYS D 1 27 ? -19.228 13.779 18.813 1.00 42.95 27 LYS D N 1
ATOM 1358 C CA . LYS D 1 27 ? -18.729 15.097 18.999 1.00 45.27 27 LYS D CA 1
ATOM 1359 C C . LYS D 1 27 ? -19.561 15.824 20.027 1.00 46.80 27 LYS D C 1
ATOM 1360 O O . LYS D 1 27 ? -19.015 16.576 20.843 1.00 47.38 27 LYS D O 1
ATOM 1366 N N . SER D 1 28 ? -20.882 15.639 19.950 1.00 47.68 28 SER D N 1
ATOM 1367 C CA . SER D 1 28 ? -21.794 16.246 20.920 1.00 50.81 28 SER D CA 1
ATOM 1368 C C . SER D 1 28 ? -21.565 15.730 22.330 1.00 49.49 28 SER D C 1
ATOM 1369 O O . SER D 1 28 ? -21.574 16.511 23.297 1.00 50.60 28 SER D O 1
ATOM 1372 N N . LYS D 1 29 ? -21.339 14.431 22.462 1.00 46.13 29 LYS D N 1
ATOM 1373 C CA . LYS D 1 29 ? -21.065 13.867 23.771 1.00 45.91 29 LYS D CA 1
ATOM 1374 C C . LYS D 1 29 ? -19.778 14.419 24.331 1.00 43.57 29 LYS D C 1
ATOM 1375 O O . LYS D 1 29 ? -19.686 14.700 25.536 1.00 46.15 29 LYS D O 1
ATOM 1381 N N . ILE D 1 30 ? -18.738 14.483 23.513 1.00 41.13 30 ILE D N 1
ATOM 1382 C CA . ILE D 1 30 ? -17.463 14.975 23.994 1.00 39.28 30 ILE D CA 1
ATOM 1383 C C . ILE D 1 30 ? -17.660 16.406 24.501 1.00 41.19 30 ILE D C 1
ATOM 1384 O O . ILE D 1 30 ? -17.144 16.781 25.553 1.00 42.03 30 ILE D O 1
ATOM 1389 N N . LYS D 1 31 ? -18.400 17.202 23.740 1.00 42.26 31 LYS D N 1
ATOM 1390 C CA . LYS D 1 31 ? -18.489 18.603 24.030 1.00 46.66 31 LYS D CA 1
ATOM 1391 C C . LYS D 1 31 ? -19.282 18.861 25.321 1.00 46.17 31 LYS D C 1
ATOM 1392 O O . LYS D 1 31 ? -18.881 19.647 26.107 1.00 49.49 31 LYS D O 1
ATOM 1398 N N . ARG D 1 32 ? -20.344 18.124 25.564 1.00 46.18 32 ARG D N 1
ATOM 1399 C CA . ARG D 1 32 ? -21.017 18.153 26.890 1.00 48.37 32 ARG D CA 1
ATOM 1400 C C . ARG D 1 32 ? -20.123 17.764 28.032 1.00 44.62 32 ARG D C 1
ATOM 1401 O O . ARG D 1 32 ? -20.169 18.396 29.047 1.00 45.83 32 ARG D O 1
ATOM 1409 N N . ILE D 1 33 ? -19.263 16.773 27.834 1.00 41.33 33 ILE D N 1
ATOM 1410 C CA . ILE D 1 33 ? -18.238 16.385 28.834 1.00 40.40 33 ILE D CA 1
ATOM 1411 C C . ILE D 1 33 ? -17.232 17.519 29.085 1.00 41.70 33 ILE D C 1
ATOM 1412 O O . ILE D 1 33 ? -16.938 17.845 30.239 1.00 40.66 33 ILE D O 1
ATOM 1417 N N . GLU D 1 34 ? -16.686 18.132 28.011 1.00 42.84 34 GLU D N 1
ATOM 1418 C CA . GLU D 1 34 ? -15.683 19.175 28.221 1.00 44.79 34 GLU D CA 1
ATOM 1419 C C . GLU D 1 34 ? -16.316 20.339 28.977 1.00 45.96 34 GLU D C 1
ATOM 1420 O O . GLU D 1 34 ? -15.646 20.971 29.797 1.00 47.60 34 GLU D O 1
ATOM 1426 N N . ASN D 1 35 ? -17.574 20.617 28.659 1.00 46.33 35 ASN D N 1
ATOM 1427 C CA . ASN D 1 35 ? -18.347 21.761 29.200 1.00 50.39 35 ASN D CA 1
ATOM 1428 C C . ASN D 1 35 ? -18.583 21.481 30.661 1.00 49.21 35 ASN D C 1
ATOM 1429 O O . ASN D 1 35 ? -18.461 22.351 31.470 1.00 50.56 35 ASN D O 1
ATOM 1434 N N . GLU D 1 36 ? -18.871 20.229 31.021 1.00 48.43 36 GLU D N 1
ATOM 1435 C CA . GLU D 1 36 ? -19.145 19.926 32.432 1.00 49.44 36 GLU D CA 1
ATOM 1436 C C . GLU D 1 36 ? -17.884 20.029 33.244 1.00 49.08 36 GLU D C 1
ATOM 1437 O O . GLU D 1 36 ? -17.899 20.618 34.322 1.00 49.57 36 GLU D O 1
ATOM 1443 N N . ILE D 1 37 ? -16.776 19.506 32.691 1.00 47.56 37 ILE D N 1
ATOM 1444 C CA . ILE D 1 37 ? -15.473 19.519 33.377 1.00 46.62 37 ILE D CA 1
ATOM 1445 C C . ILE D 1 37 ? -14.981 20.960 33.573 1.00 49.32 37 ILE D C 1
ATOM 1446 O O . ILE D 1 37 ? -14.475 21.272 34.633 1.00 50.10 37 ILE D O 1
ATOM 1451 N N . LYS D 1 38 ? -15.163 21.816 32.564 1.00 51.89 38 LYS D N 1
ATOM 1452 C CA . LYS D 1 38 ? -14.874 23.248 32.627 1.00 57.19 38 LYS D CA 1
ATOM 1453 C C . LYS D 1 38 ? -15.757 23.986 33.650 1.00 58.50 38 LYS D C 1
ATOM 1454 O O . LYS D 1 38 ? -15.335 24.969 34.309 1.00 61.06 38 LYS D O 1
ATOM 1460 N N . ARG D 1 39 ? -16.990 23.536 33.780 1.00 57.38 39 ARG D N 1
ATOM 1461 C CA . ARG D 1 39 ? -17.854 24.062 34.831 1.00 60.19 39 ARG D CA 1
ATOM 1462 C C . ARG D 1 39 ? -17.274 23.756 36.236 1.00 59.66 39 ARG D C 1
ATOM 1463 O O . ARG D 1 39 ? -17.178 24.653 37.105 1.00 62.36 39 ARG D O 1
ATOM 1471 N N . ILE D 1 40 ? -16.975 22.474 36.451 1.00 56.47 40 ILE D N 1
ATOM 1472 C CA . ILE D 1 40 ? -16.441 21.926 37.711 1.00 56.57 40 ILE D CA 1
ATOM 1473 C C . ILE D 1 40 ? -15.187 22.643 38.171 1.00 58.18 40 ILE D C 1
ATOM 1474 O O . ILE D 1 40 ? -14.925 22.752 39.368 1.00 59.87 40 ILE D O 1
ATOM 1479 N N . LYS D 1 41 ? -14.425 23.159 37.220 1.00 59.70 41 LYS D N 1
ATOM 1480 C CA . LYS D 1 41 ? -13.124 23.757 37.523 1.00 62.64 41 LYS D CA 1
ATOM 1481 C C . LYS D 1 41 ? -13.248 25.274 37.627 1.00 67.01 41 LYS D C 1
ATOM 1482 O O . LYS D 1 41 ? -12.327 25.947 38.050 1.00 70.30 41 LYS D O 1
ATOM 1488 N N . LYS D 1 42 ? -14.390 25.791 37.223 1.00 68.49 42 LYS D N 1
ATOM 1489 C CA . LYS D 1 42 ? -14.688 27.225 37.224 1.00 74.62 42 LYS D CA 1
ATOM 1490 C C . LYS D 1 42 ? -14.365 27.866 38.588 1.00 76.96 42 LYS D C 1
ATOM 1491 O O . LYS D 1 42 ? -13.667 28.887 38.662 1.00 82.21 42 LYS D O 1
ATOM 1498 N N . ASP E 1 3 ? -12.301 -6.168 -11.930 1.00 59.96 3 ASP E N 1
ATOM 1499 C CA . ASP E 1 3 ? -10.880 -5.988 -11.550 1.00 60.94 3 ASP E CA 1
ATOM 1500 C C . ASP E 1 3 ? -10.625 -4.588 -10.921 1.00 59.60 3 ASP E C 1
ATOM 1501 O O . ASP E 1 3 ? -10.328 -4.497 -9.732 1.00 59.33 3 ASP E O 1
ATOM 1506 N N . LYS E 1 4 ? -10.746 -3.504 -11.688 1.00 59.09 4 LYS E N 1
ATOM 1507 C CA . LYS E 1 4 ? -10.774 -2.144 -11.067 1.00 59.02 4 LYS E CA 1
ATOM 1508 C C . LYS E 1 4 ? -11.936 -2.074 -10.020 1.00 54.49 4 LYS E C 1
ATOM 1509 O O . LYS E 1 4 ? -11.718 -1.786 -8.841 1.00 50.57 4 LYS E O 1
ATOM 1515 N N . TRP E 1 5 ? -13.150 -2.449 -10.431 1.00 53.17 5 TRP E N 1
ATOM 1516 C CA . TRP E 1 5 ? -14.335 -2.405 -9.536 1.00 51.87 5 TRP E CA 1
ATOM 1517 C C . TRP E 1 5 ? -14.229 -3.289 -8.303 1.00 47.34 5 TRP E C 1
ATOM 1518 O O . TRP E 1 5 ? -14.624 -2.868 -7.234 1.00 46.56 5 TRP E O 1
ATOM 1529 N N . ALA E 1 6 ? -13.684 -4.499 -8.449 1.00 44.67 6 ALA E N 1
ATOM 1530 C CA . ALA E 1 6 ? -13.589 -5.458 -7.347 1.00 42.87 6 ALA E CA 1
ATOM 1531 C C . ALA E 1 6 ? -12.583 -4.898 -6.356 1.00 42.32 6 ALA E C 1
ATOM 1532 O O . ALA E 1 6 ? -12.811 -4.946 -5.202 1.00 43.44 6 ALA E O 1
ATOM 1534 N N . SER E 1 7 ? -11.468 -4.375 -6.843 1.00 42.52 7 SER E N 1
ATOM 1535 C CA . SER E 1 7 ? -10.460 -3.728 -5.995 1.00 43.44 7 SER E CA 1
ATOM 1536 C C . SER E 1 7 ? -11.065 -2.569 -5.153 1.00 39.79 7 SER E C 1
ATOM 1537 O O . SER E 1 7 ? -10.854 -2.493 -3.936 1.00 38.01 7 SER E O 1
ATOM 1540 N N . LEU E 1 8 ? -11.821 -1.672 -5.792 1.00 40.14 8 LEU E N 1
ATOM 1541 C CA . LEU E 1 8 ? -12.409 -0.534 -5.088 1.00 39.31 8 LEU E CA 1
ATOM 1542 C C . LEU E 1 8 ? -13.401 -1.011 -4.107 1.00 37.20 8 LEU E C 1
ATOM 1543 O O . LEU E 1 8 ? -13.440 -0.534 -2.957 1.00 36.16 8 LEU E O 1
ATOM 1548 N N . TRP E 1 9 ? -14.246 -1.957 -4.514 1.00 38.13 9 TRP E N 1
ATOM 1549 C CA . TRP E 1 9 ? -15.282 -2.476 -3.571 1.00 38.32 9 TRP E CA 1
ATOM 1550 C C . TRP E 1 9 ? -14.634 -3.032 -2.321 1.00 35.52 9 TRP E C 1
ATOM 1551 O O . TRP E 1 9 ? -15.032 -2.770 -1.182 1.00 35.18 9 TRP E O 1
ATOM 1562 N N . ASN E 1 10 ? -13.597 -3.837 -2.518 1.00 36.39 10 ASN E N 1
ATOM 1563 C CA . ASN E 1 10 ? -12.953 -4.449 -1.384 1.00 36.37 10 ASN E CA 1
ATOM 1564 C C . ASN E 1 10 ? -12.288 -3.415 -0.519 1.00 35.47 10 ASN E C 1
ATOM 1565 O O . ASN E 1 10 ? -12.358 -3.498 0.674 1.00 36.21 10 ASN E O 1
ATOM 1570 N N . TRP E 1 11 ? -11.612 -2.460 -1.121 1.00 35.66 11 TRP E N 1
ATOM 1571 C CA . TRP E 1 11 ? -11.021 -1.414 -0.223 1.00 36.84 11 TRP E CA 1
ATOM 1572 C C . TRP E 1 11 ? -12.089 -0.648 0.580 1.00 35.70 11 TRP E C 1
ATOM 1573 O O . TRP E 1 11 ? -11.850 -0.275 1.763 1.00 36.37 11 TRP E O 1
ATOM 1584 N N . PHE E 1 12 ? -13.245 -0.401 -0.048 1.00 36.39 12 PHE E N 1
ATOM 1585 C CA . PHE E 1 12 ? -14.340 0.365 0.568 1.00 36.35 12 PHE E CA 1
ATOM 1586 C C . PHE E 1 12 ? -14.815 -0.494 1.715 1.00 35.81 12 PHE E C 1
ATOM 1587 O O . PHE E 1 12 ? -15.019 -0.020 2.798 1.00 38.61 12 PHE E O 1
ATOM 1595 N N . ASN E 1 13 ? -14.974 -1.769 1.509 1.00 34.37 13 ASN E N 1
ATOM 1596 C CA . ASN E 1 13 ? -15.409 -2.650 2.612 1.00 36.96 13 ASN E CA 1
ATOM 1597 C C . ASN E 1 13 ? -14.394 -2.796 3.777 1.00 34.73 13 ASN E C 1
ATOM 1598 O O . ASN E 1 13 ? -14.739 -2.818 4.937 1.00 33.23 13 ASN E O 1
ATOM 1603 N N . ILE E 1 14 ? -13.155 -2.894 3.448 1.00 34.46 14 ILE E N 1
ATOM 1604 C CA . ILE E 1 14 ? -12.147 -3.105 4.507 1.00 35.42 14 ILE E CA 1
ATOM 1605 C C . ILE E 1 14 ? -12.044 -1.795 5.342 1.00 37.40 14 ILE E C 1
ATOM 1606 O O . ILE E 1 14 ? -11.921 -1.804 6.574 1.00 38.17 14 ILE E O 1
ATOM 1611 N N . THR E 1 15 ? -12.072 -0.678 4.649 1.00 35.22 15 THR E N 1
ATOM 1612 C CA . THR E 1 15 ? -11.779 0.619 5.277 1.00 37.55 15 THR E CA 1
ATOM 1613 C C . THR E 1 15 ? -12.959 0.894 6.259 1.00 37.56 15 THR E C 1
ATOM 1614 O O . THR E 1 15 ? -12.740 1.295 7.411 1.00 39.85 15 THR E O 1
ATOM 1618 N N . ASN E 1 16 ? -14.198 0.646 5.814 1.00 37.54 16 ASN E N 1
ATOM 1619 C CA . ASN E 1 16 ? -15.361 0.813 6.679 1.00 38.36 16 ASN E CA 1
ATOM 1620 C C . ASN E 1 16 ? -15.331 -0.095 7.899 1.00 38.42 16 ASN E C 1
ATOM 1621 O O . ASN E 1 16 ? -15.782 0.306 8.969 1.00 37.34 16 ASN E O 1
ATOM 1626 N N . TRP E 1 17 ? -14.901 -1.340 7.698 1.00 37.08 17 TRP E N 1
ATOM 1627 C CA . TRP E 1 17 ? -14.767 -2.280 8.802 1.00 40.63 17 TRP E CA 1
ATOM 1628 C C . TRP E 1 17 ? -13.751 -1.765 9.834 1.00 39.63 17 TRP E C 1
ATOM 1629 O O . TRP E 1 17 ? -14.066 -1.717 11.039 1.00 39.54 17 TRP E O 1
ATOM 1640 N N . LEU E 1 18 ? -12.547 -1.367 9.382 1.00 37.23 18 LEU E N 1
ATOM 1641 C CA . LEU E 1 18 ? -11.516 -0.918 10.296 1.00 40.03 18 LEU E CA 1
ATOM 1642 C C . LEU E 1 18 ? -12.004 0.377 11.037 1.00 38.28 18 LEU E C 1
ATOM 1643 O O . LEU E 1 18 ? -11.797 0.537 12.240 1.00 37.73 18 LEU E O 1
ATOM 1648 N N . TRP E 1 19 ? -12.651 1.270 10.311 1.00 37.61 19 TRP E N 1
ATOM 1649 C CA . TRP E 1 19 ? -13.208 2.488 10.890 1.00 38.33 19 TRP E CA 1
ATOM 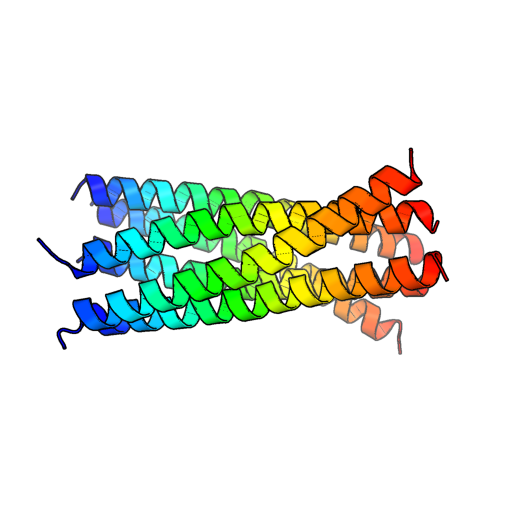1650 C C . TRP E 1 19 ? -14.309 2.133 11.912 1.00 37.41 19 TRP E C 1
ATOM 1651 O O . TRP E 1 19 ? -14.401 2.702 12.987 1.00 38.16 19 TRP E O 1
ATOM 1662 N N . TYR E 1 20 ? -15.144 1.181 11.564 1.00 37.85 20 TYR E N 1
ATOM 1663 C CA . TYR E 1 20 ? -16.163 0.667 12.522 1.00 38.01 20 TYR E CA 1
ATOM 1664 C C . TYR E 1 20 ? -15.536 0.152 13.867 1.00 38.66 20 TYR E C 1
ATOM 1665 O O . TYR E 1 20 ? -15.946 0.570 14.918 1.00 39.60 20 TYR E O 1
ATOM 1674 N N . ILE E 1 21 ? -14.552 -0.752 13.817 1.00 41.92 21 ILE E N 1
ATOM 1675 C CA . ILE E 1 21 ? -13.851 -1.323 14.989 1.00 41.91 21 ILE E CA 1
ATOM 1676 C C . ILE E 1 21 ? -13.344 -0.108 15.858 1.00 41.95 21 ILE E C 1
ATOM 1677 O O . ILE E 1 21 ? -13.534 -0.039 17.071 1.00 41.70 21 ILE E O 1
ATOM 1682 N N . LYS E 1 22 ? -12.706 0.853 15.198 1.00 41.33 22 LYS E N 1
ATOM 1683 C CA . LYS E 1 22 ? -12.093 1.984 15.845 1.00 42.63 22 LYS E CA 1
ATOM 1684 C C . LYS E 1 22 ? -13.136 2.904 16.513 1.00 40.98 22 LYS E C 1
ATOM 1685 O O . LYS E 1 22 ? -12.938 3.375 17.622 1.00 41.65 22 LYS E O 1
ATOM 1691 N N . ILE E 1 23 ? -14.184 3.236 15.806 1.00 40.75 23 ILE E N 1
ATOM 1692 C CA . ILE E 1 23 ? -15.229 4.101 16.381 1.00 40.22 23 ILE E CA 1
ATOM 1693 C C . ILE E 1 23 ? -15.904 3.382 17.535 1.00 39.72 23 ILE E C 1
ATOM 1694 O O . ILE E 1 23 ? -16.213 3.986 18.518 1.00 39.52 23 ILE E O 1
ATOM 1699 N N . GLU E 1 24 ? -16.018 2.061 17.487 1.00 39.79 24 GLU E N 1
ATOM 1700 C CA . GLU E 1 24 ? -16.531 1.324 18.651 1.00 40.33 24 GLU E CA 1
ATOM 1701 C C . GLU E 1 24 ? -15.595 1.462 19.843 1.00 40.90 24 GLU E C 1
ATOM 1702 O O . GLU E 1 24 ? -16.081 1.497 20.954 1.00 40.77 24 GLU E O 1
ATOM 1708 N N . GLU E 1 25 ? -14.268 1.494 19.642 1.00 40.23 25 GLU E N 1
ATOM 1709 C CA . GLU E 1 25 ? -13.362 1.653 20.766 1.00 42.87 25 GLU E CA 1
ATOM 1710 C C . GLU E 1 25 ? -13.595 3.055 21.362 1.00 41.56 25 GLU E C 1
ATOM 1711 O O . GLU E 1 25 ? -13.635 3.216 22.562 1.00 41.34 25 GLU E O 1
ATOM 1717 N N . LEU E 1 26 ? -13.662 4.072 20.510 1.00 38.28 26 LEU E N 1
ATOM 1718 C CA . LEU E 1 26 ? -13.954 5.443 21.016 1.00 39.09 26 LEU E CA 1
ATOM 1719 C C . LEU E 1 26 ? -15.287 5.596 21.722 1.00 37.74 26 LEU E C 1
ATOM 1720 O O . LEU E 1 26 ? -15.390 6.283 22.721 1.00 40.65 26 LEU E O 1
ATOM 1725 N N . LYS E 1 27 ? -16.359 5.033 21.200 1.00 37.81 27 LYS E N 1
ATOM 1726 C CA . LYS E 1 27 ? -17.617 5.072 21.899 1.00 39.59 27 LYS E CA 1
ATOM 1727 C C . LYS E 1 27 ? -17.507 4.393 23.307 1.00 42.83 27 LYS E C 1
ATOM 1728 O O . LYS E 1 27 ? -18.097 4.847 24.314 1.00 43.60 27 LYS E O 1
ATOM 1734 N N . SER E 1 28 ? -16.803 3.261 23.391 1.00 43.31 28 SER E N 1
ATOM 1735 C CA . SER E 1 28 ? -16.672 2.693 24.719 1.00 47.00 28 SER E CA 1
ATOM 1736 C C . SER E 1 28 ? -15.856 3.623 25.696 1.00 44.34 28 SER E C 1
ATOM 1737 O O . SER E 1 28 ? -16.119 3.635 26.902 1.00 43.15 28 SER E O 1
ATOM 1740 N N . LYS E 1 29 ? -14.867 4.338 25.172 1.00 40.56 29 LYS E N 1
ATOM 1741 C CA . LYS E 1 29 ? -14.083 5.244 25.998 1.00 41.00 29 LYS E CA 1
ATOM 1742 C C . LYS E 1 29 ? -15.023 6.339 26.479 1.00 40.65 29 LYS E C 1
ATOM 1743 O O . LYS E 1 29 ? -15.007 6.674 27.673 1.00 41.96 29 LYS E O 1
ATOM 1749 N N . ILE E 1 30 ? -15.817 6.892 25.570 1.00 39.26 30 ILE E N 1
ATOM 1750 C CA . ILE E 1 30 ? -16.727 7.962 25.935 1.00 39.72 30 ILE E CA 1
ATOM 1751 C C . ILE E 1 30 ? -17.701 7.411 26.971 1.00 43.67 30 ILE E C 1
ATOM 1752 O O . ILE E 1 30 ? -17.982 8.070 27.940 1.00 45.00 30 ILE E O 1
ATOM 1757 N N . LYS E 1 31 ? -18.182 6.184 26.821 1.00 44.91 31 LYS E N 1
ATOM 1758 C CA . LYS E 1 31 ? -19.144 5.662 27.819 1.00 48.04 31 LYS E CA 1
ATOM 1759 C C . LYS E 1 31 ? -18.500 5.522 29.183 1.00 48.84 31 LYS E C 1
ATOM 1760 O O . LYS E 1 31 ? -19.123 5.843 30.185 1.00 51.13 31 LYS E O 1
ATOM 1766 N N . ARG E 1 32 ? -17.262 5.007 29.231 1.00 49.15 32 ARG E N 1
ATOM 1767 C CA . ARG E 1 32 ? -16.468 4.915 30.495 1.00 51.65 32 ARG E CA 1
ATOM 1768 C C . ARG E 1 32 ? -16.285 6.273 31.211 1.00 48.55 32 ARG E C 1
ATOM 1769 O O . ARG E 1 32 ? -16.388 6.366 32.438 1.00 48.90 32 ARG E O 1
ATOM 1777 N N . ILE E 1 33 ? -15.984 7.285 30.425 1.00 43.70 33 ILE E N 1
ATOM 1778 C CA . ILE E 1 33 ? -15.881 8.675 30.923 1.00 42.21 33 ILE E CA 1
ATOM 1779 C C . ILE E 1 33 ? -17.250 9.077 31.522 1.00 43.20 33 ILE E C 1
ATOM 1780 O O . ILE E 1 33 ? -17.313 9.435 32.661 1.00 43.06 33 ILE E O 1
ATOM 1785 N N . GLU E 1 34 ? -18.354 8.908 30.793 1.00 43.71 34 GLU E N 1
ATOM 1786 C CA . GLU E 1 34 ? -19.647 9.402 31.270 1.00 46.36 34 GLU E CA 1
ATOM 1787 C C . GLU E 1 34 ? -20.081 8.696 32.526 1.00 48.06 34 GLU E C 1
ATOM 1788 O O . GLU E 1 34 ? -20.710 9.315 33.381 1.00 50.42 34 GLU E O 1
ATOM 1794 N N . ASN E 1 35 ? -19.759 7.408 32.619 1.00 48.46 35 ASN E N 1
ATOM 1795 C CA . ASN E 1 35 ? -20.069 6.586 33.779 1.00 52.48 35 ASN E CA 1
ATOM 1796 C C . ASN E 1 35 ? -19.317 7.040 35.023 1.00 52.09 35 ASN E C 1
ATOM 1797 O O . ASN E 1 35 ? -19.886 7.072 36.116 1.00 53.56 35 ASN E O 1
ATOM 1802 N N . GLU E 1 36 ? -18.03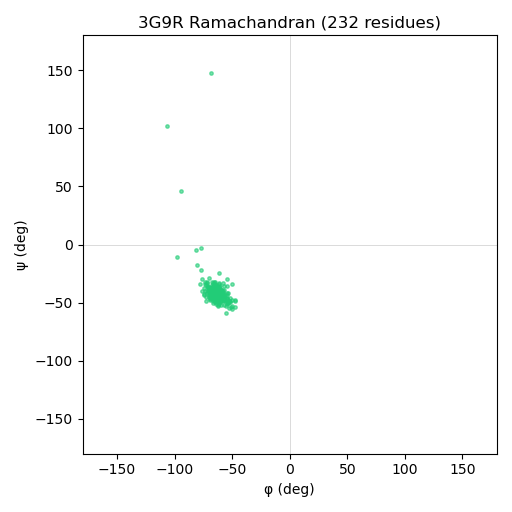2 7.343 34.835 1.00 50.44 36 GLU E N 1
ATOM 1803 C CA . GLU E 1 36 ? -17.137 7.880 35.887 1.00 51.26 36 GLU E CA 1
ATOM 1804 C C . GLU E 1 36 ? -17.590 9.220 36.415 1.00 51.19 36 GLU E C 1
ATOM 1805 O O . GLU E 1 36 ? -17.646 9.409 37.648 1.00 53.56 36 GLU E O 1
ATOM 1811 N N . ILE E 1 37 ? -17.876 10.167 35.508 1.00 48.92 37 ILE E N 1
ATOM 1812 C CA . ILE E 1 37 ? -18.441 11.446 35.903 1.00 48.53 37 ILE E CA 1
ATOM 1813 C C . ILE E 1 37 ? -19.718 11.331 36.746 1.00 54.03 37 ILE E C 1
ATOM 1814 O O . ILE E 1 37 ? -19.906 12.049 37.750 1.00 54.56 37 ILE E O 1
ATOM 1819 N N . LYS E 1 38 ? -20.586 10.410 36.356 1.00 56.47 38 LYS E N 1
ATOM 1820 C CA . LYS E 1 38 ? -21.817 10.203 37.093 1.00 62.39 38 LYS E CA 1
ATOM 1821 C C . LYS E 1 38 ? -21.549 9.651 38.498 1.00 63.57 38 LYS E C 1
ATOM 1822 O O . LYS E 1 38 ? -22.242 10.002 39.459 1.00 66.93 38 LYS E O 1
ATOM 1828 N N . ARG E 1 39 ? -20.544 8.789 38.621 1.00 61.61 39 ARG E N 1
ATOM 1829 C CA . ARG E 1 39 ? -20.178 8.169 39.891 1.00 63.24 39 ARG E CA 1
ATOM 1830 C C . ARG E 1 39 ? -19.622 9.254 40.829 1.00 62.75 39 ARG E C 1
ATOM 1831 O O . ARG E 1 39 ? -19.971 9.339 42.029 1.00 64.86 39 ARG E O 1
ATOM 1839 N N . ILE E 1 40 ? -18.776 10.120 40.263 1.00 59.83 40 ILE E N 1
ATOM 1840 C CA . ILE E 1 40 ? -18.293 11.300 40.973 1.00 58.11 40 ILE E CA 1
ATOM 1841 C C . ILE E 1 40 ? -19.428 12.259 41.426 1.00 60.35 40 ILE E C 1
ATOM 1842 O O . ILE E 1 40 ? -19.420 12.718 42.547 1.00 61.84 40 ILE E O 1
ATOM 1847 N N . LYS E 1 41 ? -20.388 12.584 40.576 1.00 62.01 41 LYS E N 1
ATOM 1848 C CA . LYS E 1 41 ? -21.468 13.505 40.985 1.00 67.11 41 LYS E CA 1
ATOM 1849 C C . LYS E 1 41 ? -22.520 12.827 41.879 1.00 71.45 41 LYS E C 1
ATOM 1850 O O . LYS E 1 41 ? -23.459 13.488 42.359 1.00 76.94 41 LYS E O 1
ATOM 1856 N N . LYS E 1 42 ? -22.375 11.531 42.112 1.00 71.18 42 LYS E N 1
ATOM 1857 C CA . LYS E 1 42 ? -23.392 10.789 42.857 1.00 78.58 42 LYS E CA 1
ATOM 1858 C C . LYS E 1 42 ? -23.656 11.300 44.294 1.00 81.24 42 LYS E C 1
ATOM 1859 O O . LYS E 1 42 ? -24.620 10.883 44.932 1.00 87.06 42 LYS E O 1
ATOM 1866 N N . LEU F 1 2 ? -11.680 10.960 -17.564 1.00 89.65 2 LEU F N 1
ATOM 1867 C CA . LEU F 1 2 ? -12.493 10.146 -18.524 1.00 89.19 2 LEU F CA 1
ATOM 1868 C C . LEU F 1 2 ? -12.931 8.824 -17.890 1.00 85.50 2 LEU F C 1
ATOM 1869 O O . LEU F 1 2 ? -13.974 8.256 -18.278 1.00 86.61 2 LEU F O 1
ATOM 1874 N N . ASP F 1 3 ? -12.158 8.397 -16.872 1.00 82.22 3 ASP F N 1
ATOM 1875 C CA . ASP F 1 3 ? -12.209 7.080 -16.236 1.00 78.45 3 ASP F CA 1
ATOM 1876 C C . ASP F 1 3 ? -12.858 7.250 -14.876 1.00 76.24 3 ASP F C 1
ATOM 1877 O O . ASP F 1 3 ? -12.201 7.700 -13.928 1.00 74.63 3 ASP F O 1
ATOM 1882 N N . LYS F 1 4 ? -14.139 6.885 -14.778 1.00 75.08 4 LYS F N 1
ATOM 1883 C CA . LYS F 1 4 ? -14.892 7.121 -13.557 1.00 73.37 4 LYS F CA 1
ATOM 1884 C C . LYS F 1 4 ? -14.325 6.400 -12.339 1.00 69.04 4 LYS F C 1
ATOM 1885 O O . LYS F 1 4 ? -14.526 6.860 -11.258 1.00 68.20 4 LYS F O 1
ATOM 1891 N N . TRP F 1 5 ? -13.595 5.304 -12.542 1.00 66.58 5 TRP F N 1
ATOM 1892 C CA . TRP F 1 5 ? -12.963 4.512 -11.477 1.00 63.99 5 TRP F CA 1
ATOM 1893 C C . TRP F 1 5 ? -11.848 5.234 -10.778 1.00 60.95 5 TRP F C 1
ATOM 1894 O O . TRP F 1 5 ? -11.669 5.079 -9.557 1.00 58.82 5 TRP F O 1
ATOM 1905 N N . ALA F 1 6 ? -11.036 5.966 -11.564 1.00 59.42 6 ALA F N 1
ATOM 1906 C CA . ALA F 1 6 ? -10.000 6.826 -10.965 1.00 57.30 6 ALA F CA 1
ATOM 1907 C C . ALA F 1 6 ? -10.680 7.962 -10.202 1.00 55.76 6 ALA F C 1
ATOM 1908 O O . ALA F 1 6 ? -10.226 8.408 -9.121 1.00 53.46 6 ALA F O 1
ATOM 1910 N N . SER F 1 7 ? -11.778 8.450 -10.759 1.00 55.03 7 SER F N 1
ATOM 1911 C CA . SER F 1 7 ? -12.536 9.540 -10.102 1.00 56.00 7 SER F CA 1
ATOM 1912 C C . SER F 1 7 ? -13.144 9.085 -8.736 1.00 52.82 7 SER F C 1
ATOM 1913 O O . SER F 1 7 ? -13.181 9.833 -7.742 1.00 53.21 7 SER F O 1
ATOM 1916 N N . LEU F 1 8 ? -13.647 7.855 -8.691 1.00 51.55 8 LEU F N 1
ATOM 1917 C CA . LEU F 1 8 ? -14.245 7.323 -7.480 1.00 48.57 8 LEU F CA 1
ATOM 1918 C C . LEU F 1 8 ? -13.081 7.113 -6.477 1.00 48.17 8 LEU F C 1
ATOM 1919 O O . LEU F 1 8 ? -13.187 7.467 -5.278 1.00 45.14 8 LEU F O 1
ATOM 1924 N N . TRP F 1 9 ? -11.922 6.654 -6.959 1.00 47.37 9 TRP F N 1
ATOM 1925 C CA . TRP F 1 9 ? -10.815 6.505 -6.027 1.00 46.57 9 TRP F CA 1
ATOM 1926 C C . TRP F 1 9 ? -10.455 7.828 -5.339 1.00 46.29 9 TRP F C 1
ATOM 1927 O O . TRP F 1 9 ? -10.105 7.878 -4.161 1.00 44.05 9 TRP F O 1
ATOM 1938 N N . ASN F 1 10 ? -10.484 8.907 -6.114 1.00 48.39 10 ASN F N 1
ATOM 1939 C CA . ASN F 1 10 ? -9.984 10.159 -5.653 1.00 49.55 10 ASN F CA 1
ATOM 1940 C C . ASN F 1 10 ? -10.891 10.653 -4.562 1.00 49.18 10 ASN F C 1
ATOM 1941 O O . ASN F 1 10 ? -10.426 11.126 -3.541 1.00 51.30 10 ASN F O 1
ATOM 1946 N N . TRP F 1 11 ? -12.195 10.518 -4.766 1.00 46.99 11 TRP F N 1
ATOM 1947 C CA . TRP F 1 11 ? -13.149 11.015 -3.827 1.00 48.36 11 TRP F CA 1
ATOM 1948 C C . TRP F 1 11 ? -13.018 10.146 -2.580 1.00 44.10 11 TRP F C 1
ATOM 1949 O O . TRP F 1 11 ? -13.160 10.627 -1.483 1.00 42.46 11 TRP F O 1
ATOM 1960 N N . PHE F 1 12 ? -12.757 8.851 -2.746 1.00 44.47 12 PHE F N 1
ATOM 1961 C CA . PHE F 1 12 ? -12.691 7.959 -1.566 1.00 42.86 12 PHE F CA 1
ATOM 1962 C C . PHE F 1 12 ? -11.415 8.283 -0.747 1.00 42.48 12 PHE F C 1
ATOM 1963 O O . PHE F 1 12 ? -11.395 8.308 0.492 1.00 41.85 12 PHE F O 1
ATOM 1971 N N . ASN F 1 13 ? -10.339 8.603 -1.461 1.00 43.74 13 ASN F N 1
ATOM 1972 C CA . ASN F 1 13 ? -9.126 8.956 -0.820 1.00 46.60 13 ASN F CA 1
ATOM 1973 C C . ASN F 1 13 ? -9.166 10.187 0.001 1.00 46.64 13 ASN F C 1
ATOM 1974 O O . ASN F 1 13 ? -8.715 10.165 1.132 1.00 45.60 13 ASN F O 1
ATOM 1979 N N . ILE F 1 14 ? -9.665 11.264 -0.600 1.00 48.48 14 ILE F N 1
ATOM 1980 C CA . ILE F 1 14 ? -9.762 12.568 0.063 1.00 51.02 14 ILE F CA 1
ATOM 1981 C C . ILE F 1 14 ? -10.745 12.455 1.263 1.00 48.73 14 ILE F C 1
ATOM 1982 O O . ILE F 1 14 ? -10.470 12.931 2.366 1.00 50.97 14 ILE F O 1
ATOM 1987 N N . THR F 1 15 ? -11.903 11.894 1.029 1.00 45.53 15 THR F N 1
ATOM 1988 C CA . THR F 1 15 ? -12.901 11.661 2.135 1.00 46.43 15 THR F CA 1
ATOM 1989 C C . THR F 1 15 ? -12.277 10.968 3.315 1.00 43.60 15 THR F C 1
ATOM 1990 O O . THR F 1 15 ? -12.441 11.384 4.433 1.00 45.44 15 THR F O 1
ATOM 1994 N N . ASN F 1 16 ? -11.668 9.813 3.080 1.00 43.17 16 ASN F N 1
ATOM 1995 C CA . ASN F 1 16 ? -10.958 9.123 4.121 1.00 44.55 16 ASN F CA 1
ATOM 1996 C C . ASN F 1 16 ? -9.840 9.895 4.901 1.00 44.69 16 ASN F C 1
ATOM 1997 O O . ASN F 1 16 ? -9.603 9.631 6.082 1.00 45.94 16 ASN F O 1
ATOM 2002 N N . TRP F 1 17 ? -9.108 10.761 4.206 1.00 45.66 17 TRP F N 1
ATOM 2003 C CA . TRP F 1 17 ? -8.069 11.551 4.808 1.00 48.25 17 TRP F CA 1
ATOM 2004 C C . TRP F 1 17 ? -8.713 12.647 5.667 1.00 47.21 17 TRP F C 1
ATOM 2005 O O . TRP F 1 17 ? -8.206 13.003 6.718 1.00 47.16 17 TRP F O 1
ATOM 2016 N N . LEU F 1 18 ? -9.835 13.163 5.237 1.00 46.92 18 LEU F N 1
ATOM 2017 C CA . LEU F 1 18 ? -10.486 14.156 6.052 1.00 51.40 18 LEU F CA 1
ATOM 2018 C C . LEU F 1 18 ? -11.147 13.506 7.256 1.00 49.88 18 LEU F C 1
ATOM 2019 O O . LEU F 1 18 ? -10.983 13.998 8.341 1.00 51.70 18 LEU F O 1
ATOM 2024 N N . TRP F 1 19 ? -11.811 12.371 7.074 1.00 47.37 19 TRP F N 1
ATOM 2025 C CA . TRP F 1 19 ? -12.239 11.627 8.232 1.00 47.01 19 TRP F CA 1
ATOM 2026 C C . TRP F 1 19 ? -11.067 11.342 9.186 1.00 44.72 19 TRP F C 1
ATOM 2027 O O . TRP F 1 19 ? -11.217 11.576 10.386 1.00 44.42 19 TRP F O 1
ATOM 2038 N N . TYR F 1 20 ? -9.945 10.827 8.676 1.00 42.67 20 TYR F N 1
ATOM 2039 C CA . TYR F 1 20 ? -8.795 10.529 9.516 1.00 41.63 20 TYR F CA 1
ATOM 2040 C C . TYR F 1 20 ? -8.422 11.747 10.357 1.00 42.77 20 TYR F C 1
ATOM 2041 O O . TYR F 1 20 ? -8.212 11.594 11.513 1.00 41.55 20 TYR F O 1
ATOM 2050 N N . ILE F 1 21 ? -8.357 12.933 9.760 1.00 44.54 21 ILE F N 1
ATOM 2051 C CA . ILE F 1 21 ? -7.975 14.181 10.488 1.00 49.61 21 ILE F CA 1
ATOM 2052 C C . ILE F 1 21 ? -9.060 14.415 11.603 1.00 50.37 21 ILE F C 1
ATOM 2053 O O . ILE F 1 21 ? -8.750 14.704 12.765 1.00 50.42 21 ILE F O 1
ATOM 2058 N N . LYS F 1 22 ? -10.327 14.188 11.252 1.00 50.46 22 LYS F N 1
ATOM 2059 C CA . LYS F 1 22 ? -11.415 14.501 12.145 1.00 51.79 22 LYS F CA 1
ATOM 2060 C C . LYS F 1 22 ? -11.353 13.531 13.314 1.00 47.66 22 LYS F C 1
ATOM 2061 O O . LYS F 1 22 ? -11.493 13.930 14.455 1.00 49.42 22 LYS F O 1
ATOM 2067 N N . ILE F 1 23 ? -11.191 12.251 13.039 1.00 44.76 23 ILE F N 1
ATOM 2068 C CA . ILE F 1 23 ? -11.133 11.295 14.115 1.00 44.23 23 ILE F CA 1
ATOM 2069 C C . ILE F 1 23 ? -9.875 11.492 14.956 1.00 44.30 23 ILE F C 1
ATOM 2070 O O . ILE F 1 23 ? -9.925 11.282 16.191 1.00 45.01 23 ILE F O 1
ATOM 2075 N N . GLU F 1 24 ? -8.758 11.916 14.346 1.00 43.68 24 GLU F N 1
ATOM 2076 C CA . GLU F 1 24 ? -7.586 12.156 15.167 1.00 44.62 24 GLU F CA 1
ATOM 2077 C C . GLU F 1 24 ? -7.894 13.234 16.190 1.00 45.31 24 GLU F C 1
ATOM 2078 O O . GLU F 1 24 ? -7.427 13.176 17.297 1.00 45.59 24 GLU F O 1
ATOM 2084 N N . GLU F 1 25 ? -8.588 14.277 15.791 1.00 46.43 25 GLU F N 1
ATOM 2085 C CA . GLU F 1 25 ? -8.885 15.345 16.730 1.00 47.67 25 GLU F CA 1
ATOM 2086 C C . GLU F 1 25 ? -9.804 14.8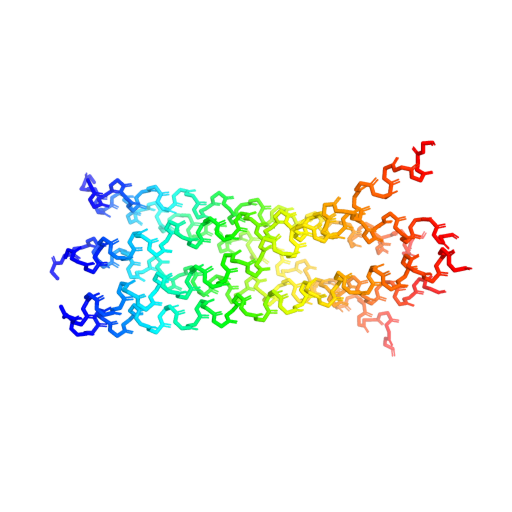22 17.824 1.00 44.72 25 GLU F C 1
ATOM 2087 O O . GLU F 1 25 ? -9.600 15.116 18.967 1.00 46.10 25 GLU F O 1
ATOM 2093 N N . LEU F 1 26 ? -10.786 14.001 17.484 1.00 43.28 26 LEU F N 1
ATOM 2094 C CA . LEU F 1 26 ? -11.680 13.443 18.504 1.00 43.49 26 LEU F CA 1
ATOM 2095 C C . LEU F 1 26 ? -10.867 12.648 19.477 1.00 41.65 26 LEU F C 1
ATOM 2096 O O . LEU F 1 26 ? -11.058 12.790 20.658 1.00 39.53 26 LEU F O 1
ATOM 2101 N N . LYS F 1 27 ? -9.972 11.799 18.979 1.00 40.25 27 LYS F N 1
ATOM 2102 C CA . LYS F 1 27 ? -9.168 10.967 19.876 1.00 42.50 27 LYS F CA 1
ATOM 2103 C C . LYS F 1 27 ? -8.348 11.761 20.872 1.00 43.25 27 LYS F C 1
ATOM 2104 O O . LYS F 1 27 ? -8.219 11.324 22.003 1.00 45.15 27 LYS F O 1
ATOM 2110 N N . SER F 1 28 ? -7.734 12.860 20.442 1.00 44.20 28 SER F N 1
ATOM 2111 C CA . SER F 1 28 ? -6.929 13.720 21.298 1.00 45.93 28 SER F CA 1
ATOM 2112 C C . SER F 1 28 ? -7.845 14.371 22.374 1.00 42.93 28 SER F C 1
ATOM 2113 O O . SER F 1 28 ? -7.412 14.595 23.485 1.00 43.56 28 SER F O 1
ATOM 2116 N N . LYS F 1 29 ? -9.046 14.792 21.988 1.00 40.46 29 LYS F N 1
ATOM 2117 C CA . LYS F 1 29 ? -9.979 15.337 22.954 1.00 39.03 29 LYS F CA 1
ATOM 2118 C C . LYS F 1 29 ? -10.311 14.274 24.012 1.00 40.29 29 LYS F C 1
ATOM 2119 O O . LYS F 1 29 ? -10.393 14.572 25.202 1.00 42.36 29 LYS F O 1
ATOM 2125 N N . ILE F 1 30 ? -10.555 13.054 23.582 1.00 35.80 30 ILE F N 1
ATOM 2126 C CA . ILE F 1 30 ? -10.915 11.992 24.514 1.00 36.24 30 ILE F CA 1
ATOM 2127 C C . ILE F 1 30 ? -9.755 11.733 25.450 1.00 38.33 30 ILE F C 1
ATOM 2128 O O . ILE F 1 30 ? -9.964 11.574 26.624 1.00 41.08 30 ILE F O 1
ATOM 2133 N N . LYS F 1 31 ? -8.528 11.725 24.917 1.00 40.16 31 LYS F N 1
ATOM 2134 C CA . LYS F 1 31 ? -7.339 11.447 25.663 1.00 40.98 31 LYS F CA 1
ATOM 2135 C C . LYS F 1 31 ? -7.089 12.583 26.668 1.00 41.61 31 LYS F C 1
ATOM 2136 O O . LYS F 1 31 ? -6.721 12.346 27.820 1.00 42.01 31 LYS F O 1
ATOM 2142 N N . ARG F 1 32 ? -7.324 13.797 26.232 1.00 40.00 32 ARG F N 1
ATOM 2143 C CA . ARG F 1 32 ? -7.210 14.938 27.160 1.00 44.52 32 ARG F CA 1
ATOM 2144 C C . ARG F 1 32 ? -8.217 14.839 28.304 1.00 42.47 32 ARG F C 1
ATOM 2145 O O . ARG F 1 32 ? -7.880 15.170 29.460 1.00 44.58 32 ARG F O 1
ATOM 2153 N N . ILE F 1 33 ? -9.452 14.408 28.015 1.00 40.61 33 ILE F N 1
ATOM 2154 C CA . ILE F 1 33 ? -10.473 14.153 29.086 1.00 38.28 33 ILE F CA 1
ATOM 2155 C C . ILE F 1 33 ? -10.066 13.036 30.084 1.00 38.83 33 ILE F C 1
ATOM 2156 O O . ILE F 1 33 ? -10.122 13.248 31.322 1.00 39.74 33 ILE F O 1
ATOM 2161 N N . GLU F 1 34 ? -9.690 11.843 29.576 1.00 40.01 34 GLU F N 1
ATOM 2162 C CA . GLU F 1 34 ? -9.149 10.780 30.409 1.00 41.69 34 GLU F CA 1
ATOM 2163 C C . GLU F 1 34 ? -7.962 11.255 31.299 1.00 44.85 34 GLU F C 1
ATOM 2164 O O . GLU F 1 34 ? -7.939 10.961 32.495 1.00 46.95 34 GLU F O 1
ATOM 2170 N N . ASN F 1 35 ? -6.975 11.933 30.718 1.00 45.11 35 ASN F N 1
ATOM 2171 C CA . ASN F 1 35 ? -5.808 12.396 31.458 1.00 48.37 35 ASN F CA 1
ATOM 2172 C C . ASN F 1 35 ? -6.282 13.317 32.569 1.00 48.11 35 ASN F C 1
ATOM 2173 O O . ASN F 1 35 ? -5.792 13.273 33.687 1.00 50.53 35 ASN F O 1
ATOM 2178 N N . GLU F 1 36 ? -7.230 14.184 32.281 1.00 46.83 36 GLU F N 1
ATOM 2179 C CA . GLU F 1 36 ? -7.794 15.062 33.336 1.00 47.00 36 GLU F CA 1
ATOM 2180 C C . GLU F 1 36 ? -8.504 14.343 34.551 1.00 47.45 36 GLU F C 1
ATOM 2181 O O . GLU F 1 36 ? -8.241 14.656 35.721 1.00 46.71 36 GLU F O 1
ATOM 2187 N N . ILE F 1 37 ? -9.378 13.383 34.277 1.00 45.34 37 ILE F N 1
ATOM 2188 C CA . ILE F 1 37 ? -10.002 12.559 35.301 1.00 47.60 37 ILE F CA 1
ATOM 2189 C C . ILE F 1 37 ? -8.961 11.791 36.155 1.00 50.62 37 ILE F C 1
ATOM 2190 O O . ILE F 1 37 ? -9.088 11.742 37.355 1.00 51.67 37 ILE F O 1
ATOM 2195 N N . LYS F 1 38 ? -7.950 11.196 35.515 1.00 53.03 38 LYS F N 1
ATOM 2196 C CA . LYS F 1 38 ? -6.794 10.625 36.194 1.00 57.80 38 LYS F CA 1
ATOM 2197 C C . LYS F 1 38 ? -6.177 11.629 37.183 1.00 59.12 38 LYS F C 1
ATOM 2198 O O . LYS F 1 38 ? -5.895 11.283 38.340 1.00 60.47 38 LYS F O 1
ATOM 2204 N N . ARG F 1 39 ? -5.972 12.867 36.722 1.00 57.81 39 ARG F N 1
ATOM 2205 C CA . ARG F 1 39 ? -5.336 13.918 37.544 1.00 60.60 39 ARG F CA 1
ATOM 2206 C C . ARG F 1 39 ? -6.179 14.219 38.792 1.00 59.90 39 ARG F C 1
ATOM 2207 O O . ARG F 1 39 ? -5.689 14.438 39.885 1.00 61.69 39 ARG F O 1
ATOM 2215 N N . ILE F 1 40 ? -7.467 14.198 38.612 1.00 57.85 40 ILE F N 1
ATOM 2216 C CA . ILE F 1 40 ? -8.397 14.523 39.657 1.00 58.85 40 ILE F CA 1
ATOM 2217 C C . ILE F 1 40 ? -8.392 13.413 40.697 1.00 60.80 40 ILE F C 1
ATOM 2218 O O . ILE F 1 40 ? -8.427 13.686 41.894 1.00 61.76 40 ILE F O 1
ATOM 2223 N N . LYS F 1 41 ? -8.266 12.180 40.229 1.00 61.64 41 LYS F N 1
ATOM 2224 C CA . LYS F 1 41 ? -8.311 10.995 41.088 1.00 65.42 41 LYS F CA 1
ATOM 2225 C C . LYS F 1 41 ? -7.029 10.621 41.855 1.00 69.17 41 LYS F C 1
ATOM 2226 O O . LYS F 1 41 ? -7.106 9.859 42.831 1.00 72.49 41 LYS F O 1
ATOM 2232 N N . LYS F 1 42 ? -5.865 11.137 41.447 1.00 71.10 42 LYS F N 1
ATOM 2233 C CA . LYS F 1 42 ? -4.612 10.783 42.171 1.00 77.48 42 LYS F CA 1
ATOM 2234 C C . LYS F 1 42 ? -4.478 11.432 43.554 1.00 78.61 42 LYS F C 1
ATOM 2235 O O . LYS F 1 42 ? -3.842 10.884 44.443 1.00 83.99 42 LYS F O 1
#

B-factor: mean 54.87, std 13.47, range [30.99, 110.6]

Secondary structure (DSSP, 8-state):
-HHHHHHHHHHHHHHHHHHHHHHHHHHHHHHHHHHHHHHHH-/-HHHHHHHHHHHHHHHHHHHHHHHHHHHHHHHHHHHHHH-/-HHHHHHHHHHHHHHHHHHHHHHHHHHHHHHHHHHHHHT-/--HHHHHHHHHHHHHHHHHHHHHHHHHHHHHHHHHHHHHH-/-HHHHHHHHHHHHHHHHHHHHHHHHHHHHHHHHHHHHHH-/--HHHHHHHHHHHHHHHHHHHHHHHHHHHHHHHHHHHHHH-

Foldseek 3Di:
DVVVVVVVVVVVVVVVVVVVVVVVVVVVVVVVVVVVVVVVVD/DVVVVVVVVVVVVVVVVVVVVVVVVVVVVVVVVVVVVVVD/DVVVVVVVVVVVVVVVVVVVVVVVVVVVVVVVVVVVVVVD/DDPVVVVVVVVVVVVVVVVVVVVVVVVVVVVVVVVVVVVVD/DVVVVVVVVVVVVVVVVVVVVVVVVVVVVVVVVVVVVVVD/DDVVVVVVVVVVVVVVVVVVVVVVVVVVVVVVVVVVVVVVD

InterPro domains:
  IPR004827 Basic-leucine zipper domain [PF07716] (225-276)
  IPR004827 Basic-leucine zipper domain [PS00036] (231-245)
  IPR004827 Basic-leucine zipper domain [PS50217] (231-276)
  IPR004827 Basic-leucine zipper domain [SM00338] (223-280)
  IPR046347 Basic-leucine zipper d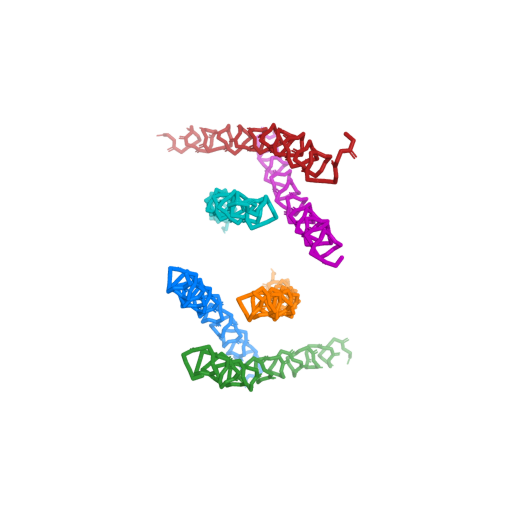omain superfamily [SSF57959] (225-279)
  IPR050946 AP-1 Transcription Factor bZIP [PTHR11462] (76-279)

CATH classification: 1.20.5.490

Organism: Saccharomyces cerevisiae (strain ATCC 204508 / S288c) (NCBI:txid559292)